Protein AF-A0AAD1F3Q6-F1 (afdb_monomer_lite)

Foldseek 3Di:
DDDDDDYDDDDDDDDDDDDDDDDDDDDDDDDDDDDDDDDPDPPDPDPPPPPLPQQPCLVQEDLLLEAEQAADAAPLSVLLVVLVSCCVPPVDRSVQSSVFQVVVCVVDFQAADPQEGEREGEDQRDPAKHKHKYAHNDFYQGVHPVRDGHGIYIYIYGYPPDDPVSVVSSVSVSVQVVDPVLVVLCVPDPHSVSNSVSSRRD

Secondary structure (DSSP, 8-state):
------------------------------------------------PPP----GGGGT--GGGEEEEE---SHHHHHHHHHHHHHHHH---HHHHHHHHHHHHHHS--EEETTEE--EEEETT-SS-EEEEEEESS-B----TT-PPB-EEEEEEEESSP-HHHHHHHHHHHHHHH-HHHHHHHHH--SHHHHHHHHHT-

Sequence (202 aa):
MAARGPGHGLEGSNFRARRRPKEFVKNAAAAPVGRGKCASITLTPSLKLPEHTMSKLARYLQVEDILLAVNVSNKQRLFEQVGRHLQETRQLPGDGVTTSLWRRELAASTAIGDGVALPHARLAELDGIHALYLRPQSPMAFAAPDHQPVSDILVLLVPAPADQQHLDLLADTARLFSNPRFRQALLRCKEAVQVKQLFDHW

pLDDT: mean 80.8, std 24.94, range [34.38, 98.69]

Radius of gyration: 28.86 Å; chains: 1; bounding box: 83×60×68 Å

Structure (mmCIF, N/CA/C/O backbone):
data_AF-A0AAD1F3Q6-F1
#
_entry.id   AF-A0AAD1F3Q6-F1
#
loop_
_atom_site.group_PDB
_atom_site.id
_atom_site.type_symbol
_atom_site.label_atom_id
_atom_site.label_alt_id
_atom_site.label_comp_id
_atom_site.label_asym_id
_atom_site.label_entity_id
_atom_site.label_seq_id
_atom_site.pdbx_PDB_ins_code
_atom_site.Cartn_x
_atom_site.Cartn_y
_atom_site.Cartn_z
_atom_site.occupancy
_atom_site.B_iso_or_equiv
_atom_site.auth_seq_id
_atom_site.auth_comp_id
_atom_site.auth_asym_id
_atom_site.auth_atom_id
_atom_site.pdbx_PDB_model_num
ATOM 1 N N . MET A 1 1 ? 20.067 37.896 48.708 1.00 42.38 1 MET A N 1
ATOM 2 C CA . MET A 1 1 ? 19.332 39.035 48.108 1.00 42.38 1 MET A CA 1
ATOM 3 C C . MET A 1 1 ? 18.181 38.427 47.320 1.00 42.38 1 MET A C 1
ATOM 5 O O . MET A 1 1 ? 18.455 37.682 46.397 1.00 42.38 1 MET A O 1
ATOM 9 N N . ALA A 1 2 ? 16.979 38.331 47.901 1.00 40.44 2 ALA A N 1
ATOM 10 C CA . ALA A 1 2 ? 15.921 39.360 47.898 1.00 40.44 2 ALA A CA 1
ATOM 11 C C . ALA A 1 2 ? 15.400 39.617 46.462 1.00 40.44 2 ALA A C 1
ATOM 13 O O . ALA A 1 2 ? 16.211 39.867 45.588 1.00 40.44 2 ALA A O 1
ATOM 14 N N . ALA A 1 3 ? 14.107 39.583 46.128 1.00 42.25 3 ALA A N 1
ATOM 15 C CA . ALA A 1 3 ? 12.900 39.439 46.931 1.00 42.25 3 ALA A CA 1
ATOM 16 C C . ALA A 1 3 ? 11.691 38.999 46.073 1.00 42.25 3 ALA A C 1
ATOM 18 O O . ALA A 1 3 ? 11.690 39.095 44.850 1.00 42.25 3 ALA A O 1
ATOM 19 N N . ARG A 1 4 ? 10.661 38.543 46.791 1.00 41.47 4 ARG A N 1
ATOM 20 C CA . ARG A 1 4 ? 9.249 38.404 46.408 1.00 41.47 4 ARG A CA 1
ATOM 21 C C . ARG A 1 4 ? 8.644 39.741 45.951 1.00 41.47 4 ARG A C 1
ATOM 23 O O . ARG A 1 4 ? 9.013 40.772 46.505 1.00 41.47 4 ARG A O 1
ATOM 30 N N . GLY A 1 5 ? 7.582 39.698 45.143 1.00 39.09 5 GLY A N 1
ATOM 31 C CA . GLY A 1 5 ? 6.532 40.724 45.215 1.00 39.09 5 GLY A CA 1
ATOM 32 C C . GLY A 1 5 ? 5.561 40.802 44.027 1.00 39.09 5 GLY A C 1
ATOM 33 O O . GLY A 1 5 ? 5.961 40.422 42.939 1.00 39.09 5 GLY A O 1
ATOM 34 N N . PRO A 1 6 ? 4.299 41.240 44.233 1.00 57.41 6 PRO A N 1
ATOM 35 C CA . PRO A 1 6 ? 3.111 40.570 43.680 1.00 57.41 6 PRO A CA 1
ATOM 36 C C . PRO A 1 6 ? 2.052 41.502 43.030 1.00 57.41 6 PRO A C 1
ATOM 38 O O . PRO A 1 6 ? 2.209 42.717 43.000 1.00 57.41 6 PRO A O 1
ATOM 41 N N . GLY A 1 7 ? 0.911 40.908 42.643 1.00 40.12 7 GLY A N 1
ATOM 42 C CA . GLY A 1 7 ? -0.416 41.553 42.584 1.00 40.12 7 GLY A CA 1
ATOM 43 C C . GLY A 1 7 ? -0.901 41.949 41.182 1.00 40.12 7 GLY A C 1
ATOM 44 O O . GLY A 1 7 ? -0.100 42.133 40.281 1.00 40.12 7 GLY A O 1
ATOM 45 N N . HIS A 1 8 ? -2.192 42.129 40.904 1.00 39.47 8 HIS A N 1
ATOM 46 C CA . HIS A 1 8 ? -3.450 41.893 41.624 1.00 39.47 8 HIS A CA 1
ATOM 47 C C . HIS A 1 8 ? -4.588 42.264 40.641 1.00 39.47 8 HIS A C 1
ATOM 49 O O . HIS A 1 8 ? -4.418 43.207 39.874 1.00 39.47 8 HIS A O 1
ATOM 55 N N . GLY A 1 9 ? -5.761 41.625 40.762 1.00 34.38 9 GLY A N 1
ATOM 56 C CA . GLY A 1 9 ? -7.059 42.240 40.424 1.00 34.38 9 GLY A CA 1
ATOM 57 C C . GLY A 1 9 ? -7.545 42.146 38.968 1.00 34.38 9 GLY A C 1
ATOM 58 O O . GLY A 1 9 ? -6.740 42.062 38.055 1.00 34.38 9 GLY A O 1
ATOM 59 N N . LEU A 1 10 ? -8.836 42.174 38.627 1.00 43.22 10 LEU A N 1
ATOM 60 C CA . LEU A 1 10 ? -10.148 42.199 39.301 1.00 43.22 10 LEU A CA 1
ATOM 61 C C . LEU A 1 10 ? -11.144 41.688 38.222 1.00 43.22 10 LEU A C 1
ATOM 63 O O . LEU A 1 10 ? -10.922 41.909 37.035 1.00 43.22 10 LEU A O 1
ATOM 67 N N . GLU A 1 11 ? -12.082 40.795 38.538 1.00 34.88 11 GLU A N 1
ATOM 68 C CA . GLU A 1 11 ? -13.510 41.098 38.777 1.00 34.88 11 GLU A CA 1
ATOM 69 C C . GLU A 1 11 ? -14.248 41.816 37.624 1.00 34.88 11 GLU A C 1
ATOM 71 O O . GLU A 1 11 ? -13.869 42.904 37.203 1.00 34.88 11 GLU A O 1
ATOM 76 N N . GLY A 1 12 ? -15.348 41.226 37.132 1.00 37.09 12 GLY A N 1
ATOM 77 C CA . GLY A 1 12 ? -16.145 41.837 36.063 1.00 37.09 12 GLY A CA 1
ATOM 78 C C . GLY A 1 12 ? -17.297 40.986 35.534 1.00 37.09 12 GLY A C 1
ATOM 79 O O . GLY A 1 12 ? -17.281 40.530 34.396 1.00 37.09 12 GLY A O 1
ATOM 80 N N . SER A 1 13 ? -18.304 40.783 36.377 1.00 38.72 13 SER A N 1
ATOM 81 C CA . SER A 1 13 ? -19.641 40.270 36.070 1.00 38.72 13 SER A CA 1
ATOM 82 C C . SER A 1 13 ? -20.281 40.912 34.829 1.00 38.72 13 SER A C 1
ATOM 84 O O . SER A 1 13 ? -20.267 42.133 34.703 1.00 38.72 13 SER A O 1
ATOM 86 N N . ASN A 1 14 ? -21.006 40.139 34.005 1.00 37.03 14 ASN A N 1
ATOM 87 C CA . ASN A 1 14 ? -22.316 40.623 33.565 1.00 37.03 14 ASN A CA 1
ATOM 88 C C . ASN A 1 14 ? -23.306 39.530 33.148 1.00 37.03 14 ASN A C 1
ATOM 90 O O . ASN A 1 14 ? -23.101 38.721 32.247 1.00 37.03 14 ASN A O 1
ATOM 94 N N . PHE A 1 15 ? -24.430 39.593 33.844 1.00 35.69 15 PHE A N 1
ATOM 95 C CA . PHE A 1 15 ? -25.659 38.847 33.701 1.00 35.69 15 PHE A CA 1
ATOM 96 C C . PHE A 1 15 ? -26.525 39.566 32.659 1.00 35.69 15 PHE A C 1
ATOM 98 O O . PHE A 1 15 ? -26.878 40.728 32.863 1.00 35.69 15 PHE A O 1
ATOM 105 N N . ARG A 1 16 ? -26.958 38.909 31.575 1.00 40.78 16 ARG A N 1
ATOM 106 C CA . ARG A 1 16 ? -28.211 39.328 30.930 1.00 40.78 16 ARG A CA 1
ATOM 107 C C . ARG A 1 16 ? -28.924 38.195 30.216 1.00 40.78 16 ARG A C 1
ATOM 109 O O . ARG A 1 16 ? -28.422 37.546 29.309 1.00 40.78 16 ARG A O 1
ATOM 116 N N . ALA A 1 17 ? -30.139 37.999 30.694 1.00 34.84 17 ALA A N 1
ATOM 117 C CA . ALA A 1 17 ? -31.096 37.003 30.293 1.00 34.84 17 ALA A CA 1
ATOM 118 C C . ALA A 1 17 ? -31.988 37.472 29.127 1.00 34.84 17 ALA A C 1
ATOM 120 O O . ALA A 1 17 ? -32.141 38.671 28.886 1.00 34.84 17 ALA A O 1
ATOM 121 N N . ARG A 1 18 ? -32.757 36.493 28.618 1.00 35.03 18 ARG A N 1
ATOM 122 C CA . ARG A 1 18 ? -34.043 36.610 27.892 1.00 35.03 18 ARG A CA 1
ATOM 123 C C . ARG A 1 18 ? -33.892 36.963 26.391 1.00 35.03 18 ARG A C 1
ATOM 125 O O . ARG A 1 18 ? -33.059 37.774 26.040 1.00 35.03 18 ARG A O 1
ATOM 132 N N . ARG A 1 19 ? -34.666 36.436 25.430 1.00 41.66 19 ARG A N 1
ATOM 133 C CA . ARG A 1 19 ? -36.031 35.870 25.407 1.00 41.66 19 ARG A CA 1
ATOM 134 C C . ARG A 1 19 ? -36.182 34.887 24.227 1.00 41.66 19 ARG A C 1
ATOM 136 O O . ARG A 1 19 ? -35.628 35.130 23.163 1.00 41.66 19 ARG A O 1
ATOM 143 N N . ARG A 1 20 ? -37.022 33.856 24.397 1.00 40.88 20 ARG A N 1
ATOM 144 C CA . ARG A 1 20 ? -37.727 33.157 23.301 1.00 40.88 20 ARG A CA 1
ATOM 145 C C . ARG A 1 20 ? -38.951 33.976 22.851 1.00 40.88 20 ARG A C 1
ATOM 147 O O . ARG A 1 20 ? -39.581 34.601 23.707 1.00 40.88 20 ARG A O 1
ATOM 154 N N . PRO A 1 21 ? -39.367 33.847 21.585 1.00 41.47 21 PRO A N 1
ATOM 155 C CA . PRO A 1 21 ? -40.789 33.744 21.211 1.00 41.47 21 PRO A CA 1
ATOM 156 C C . PRO A 1 21 ? -41.011 32.465 20.369 1.00 41.47 21 PRO A C 1
ATOM 158 O O . PRO A 1 21 ? -40.271 32.213 19.428 1.00 41.47 21 PRO A O 1
ATOM 161 N N . LYS A 1 22 ? -41.793 31.468 20.808 1.00 37.06 22 LYS A N 1
ATOM 162 C CA . LYS A 1 22 ? -43.260 31.297 20.681 1.00 37.06 22 LYS A CA 1
ATOM 163 C C . LYS A 1 22 ? -43.818 31.441 19.252 1.00 37.06 22 LYS A C 1
ATOM 165 O O . LYS A 1 22 ? -44.025 32.548 18.782 1.00 37.06 22 LYS A O 1
ATOM 170 N N . GLU A 1 23 ? -44.073 30.262 18.677 1.00 36.34 23 GLU A N 1
ATOM 171 C CA . GLU A 1 23 ? -45.205 29.810 17.850 1.00 36.34 23 GLU A CA 1
ATOM 172 C C . GLU A 1 23 ? -45.759 30.664 16.706 1.00 36.34 23 GLU A C 1
ATOM 174 O O . GLU A 1 23 ? -46.256 31.769 16.901 1.00 36.34 23 GLU A O 1
ATOM 179 N N . PHE A 1 24 ? -45.888 30.011 15.545 1.00 36.31 24 PHE A N 1
ATOM 180 C CA . PHE A 1 24 ? -47.024 30.247 14.663 1.00 36.31 24 PHE A CA 1
ATOM 181 C C . PHE A 1 24 ? -47.443 28.951 13.956 1.00 36.31 24 PHE A C 1
ATOM 183 O O . PHE A 1 24 ? -46.821 28.504 12.995 1.00 36.31 24 PHE A O 1
ATOM 190 N N . VAL A 1 25 ? -48.511 28.344 14.472 1.00 37.62 25 VAL A N 1
ATOM 191 C CA . VAL A 1 25 ? -49.290 27.294 13.813 1.00 37.62 25 VAL A CA 1
ATOM 192 C C . VAL A 1 25 ? -50.303 27.978 12.899 1.00 37.62 25 VAL A C 1
ATOM 194 O O . VAL A 1 25 ? -51.078 28.816 13.361 1.00 37.62 25 VAL A O 1
ATOM 197 N N . LYS A 1 26 ? -50.349 27.598 11.619 1.00 41.88 26 LYS A N 1
ATOM 198 C CA . LYS A 1 26 ? -51.525 27.818 10.769 1.00 41.88 26 LYS A CA 1
ATOM 199 C C . LYS A 1 26 ? -51.839 26.567 9.954 1.00 41.88 26 LYS A C 1
ATOM 201 O O . LYS A 1 26 ? -51.113 26.205 9.036 1.00 41.88 26 LYS A O 1
ATOM 206 N N . ASN A 1 27 ? -52.959 25.954 10.330 1.00 34.38 27 ASN A N 1
ATOM 207 C CA . ASN A 1 27 ? -53.737 25.009 9.542 1.00 34.38 27 ASN A CA 1
ATOM 208 C C . ASN A 1 27 ? -54.215 25.660 8.236 1.00 34.38 27 ASN A C 1
ATOM 210 O O . ASN A 1 27 ? -54.636 26.817 8.239 1.00 34.38 27 ASN A O 1
ATOM 214 N N . ALA A 1 28 ? -54.247 24.879 7.159 1.00 40.81 28 ALA A N 1
ATOM 215 C CA . ALA A 1 28 ? -55.044 25.160 5.972 1.00 40.81 28 ALA A CA 1
ATOM 216 C C . ALA A 1 28 ? -55.696 23.860 5.484 1.00 40.81 28 ALA A C 1
ATOM 218 O O . ALA A 1 28 ? -55.146 22.772 5.632 1.00 40.81 28 ALA A O 1
ATOM 219 N N . ALA A 1 29 ? -56.923 24.015 5.005 1.00 38.09 29 ALA A N 1
ATOM 220 C CA . ALA A 1 29 ? -57.991 23.036 4.990 1.00 38.09 29 ALA A CA 1
ATOM 221 C C . ALA A 1 29 ? -57.923 21.995 3.862 1.00 38.09 29 ALA A C 1
ATOM 223 O O . ALA A 1 29 ? -57.322 22.200 2.811 1.00 38.09 29 ALA A O 1
ATOM 224 N N . ALA A 1 30 ? -58.637 20.897 4.109 1.00 37.28 30 ALA A N 1
ATOM 225 C CA . ALA A 1 30 ? -58.976 19.855 3.156 1.00 37.28 30 ALA A CA 1
ATOM 226 C C . ALA A 1 30 ? -59.974 20.342 2.086 1.00 37.28 30 ALA A C 1
ATOM 228 O O . ALA A 1 30 ? -60.875 21.132 2.371 1.00 37.28 30 ALA A O 1
ATOM 229 N N . ALA A 1 31 ? -59.833 19.803 0.873 1.00 35.12 31 ALA A N 1
ATOM 230 C CA . ALA A 1 31 ? -60.745 19.947 -0.264 1.00 35.12 31 ALA A CA 1
ATOM 231 C C . ALA A 1 31 ? -60.699 18.645 -1.117 1.00 35.12 31 ALA A C 1
ATOM 233 O O . ALA A 1 31 ? -59.795 17.833 -0.926 1.00 35.12 31 ALA A O 1
ATOM 234 N N . PRO A 1 32 ? -61.695 18.375 -1.982 1.00 40.88 32 PRO A N 1
ATOM 235 C CA . PRO A 1 32 ? -62.459 17.124 -1.980 1.00 40.88 32 PRO A CA 1
ATOM 236 C C . PRO A 1 32 ? -61.888 15.969 -2.821 1.00 40.88 32 PRO A C 1
ATOM 238 O O . PRO A 1 32 ? -61.206 16.158 -3.824 1.00 40.88 32 PRO A O 1
ATOM 241 N N . VAL A 1 33 ? -62.285 14.749 -2.440 1.00 40.75 33 VAL A N 1
ATOM 242 C CA . VAL A 1 33 ? -62.102 13.506 -3.206 1.00 40.75 33 VAL A CA 1
ATOM 243 C C . VAL A 1 33 ? -63.001 13.524 -4.446 1.00 40.75 33 VAL A C 1
ATOM 245 O O . VAL A 1 33 ? -64.215 13.337 -4.359 1.00 40.75 33 VAL A O 1
ATOM 248 N N . GLY A 1 34 ? -62.392 13.733 -5.613 1.00 37.75 34 GLY A N 1
ATOM 249 C CA . GLY A 1 34 ? -63.012 13.533 -6.921 1.00 37.75 34 GLY A CA 1
ATOM 250 C C . GLY A 1 34 ? -62.747 12.120 -7.441 1.00 37.75 34 GLY A C 1
ATOM 251 O O . GLY A 1 34 ? -61.599 11.720 -7.615 1.00 37.75 34 GLY A O 1
ATOM 252 N N . ARG A 1 35 ? -63.813 11.357 -7.710 1.00 46.62 35 ARG A N 1
ATOM 253 C CA . ARG A 1 35 ? -63.745 10.082 -8.443 1.00 46.62 35 ARG A CA 1
ATOM 254 C C . ARG A 1 35 ? -63.379 10.365 -9.903 1.00 46.62 35 ARG A C 1
ATOM 256 O O . ARG A 1 35 ? -64.192 10.914 -10.641 1.00 46.62 35 ARG A O 1
ATOM 263 N N . GLY A 1 36 ? -62.180 9.962 -10.317 1.00 36.31 36 GLY A N 1
ATOM 264 C CA . GLY A 1 36 ? -61.679 10.097 -11.686 1.00 36.31 36 GLY A CA 1
ATOM 265 C C . GLY A 1 36 ? -61.071 8.790 -12.194 1.00 36.31 36 GLY A C 1
ATOM 266 O O . GLY A 1 36 ? -60.006 8.392 -11.750 1.00 36.31 36 GLY A O 1
ATOM 267 N N . LYS A 1 37 ? -61.824 8.132 -13.081 1.00 37.88 37 LYS A N 1
ATOM 268 C CA . LYS A 1 37 ? -61.511 7.085 -14.077 1.00 37.88 37 LYS A CA 1
ATOM 269 C C . LYS A 1 37 ? -60.127 6.402 -14.034 1.00 37.88 37 LYS A C 1
ATOM 271 O O . LYS A 1 37 ? -59.097 7.039 -14.221 1.00 37.88 37 LYS A O 1
ATOM 276 N N . CYS A 1 38 ? -60.156 5.063 -13.965 1.00 36.38 38 CYS A N 1
ATOM 277 C CA . CYS A 1 38 ? -59.069 4.168 -14.370 1.00 36.38 38 CYS A CA 1
ATOM 278 C C . CYS A 1 38 ? -58.543 4.545 -15.762 1.00 36.38 38 CYS A C 1
ATOM 280 O O . CYS A 1 38 ? -59.195 4.276 -16.769 1.00 36.38 38 CYS A O 1
ATOM 282 N N . ALA A 1 39 ? -57.348 5.123 -15.807 1.00 38.94 39 ALA A N 1
ATOM 283 C CA . ALA A 1 39 ? -56.475 5.054 -16.965 1.00 38.94 39 ALA A CA 1
ATOM 284 C C . ALA A 1 39 ? -55.413 3.998 -16.647 1.00 38.94 39 ALA A C 1
ATOM 286 O O . ALA A 1 39 ? -54.761 4.056 -15.605 1.00 38.94 39 ALA A O 1
ATOM 287 N N . SER A 1 40 ? -55.290 2.999 -17.514 1.00 41.22 40 SER A N 1
ATOM 288 C CA . SER A 1 40 ? -54.250 1.978 -17.468 1.00 41.22 40 SER A CA 1
ATOM 289 C C . SER A 1 40 ? -52.881 2.646 -17.579 1.00 41.22 40 SER A C 1
ATOM 291 O O . SER A 1 40 ? -52.438 2.999 -18.672 1.00 41.22 40 SER A O 1
ATOM 293 N N . ILE A 1 41 ? -52.225 2.853 -16.440 1.00 35.91 41 ILE A N 1
ATOM 294 C CA . ILE A 1 41 ? -50.824 3.250 -16.395 1.00 35.91 41 ILE A CA 1
ATOM 295 C C . ILE A 1 41 ? -50.038 1.999 -16.768 1.00 35.91 41 ILE A C 1
ATOM 297 O O . ILE A 1 41 ? -49.933 1.060 -15.980 1.00 35.91 41 ILE A O 1
ATOM 301 N N . THR A 1 42 ? -49.533 1.965 -17.996 1.00 35.41 42 THR A N 1
ATOM 302 C CA . THR A 1 42 ? -48.519 0.999 -18.402 1.00 35.41 42 THR A CA 1
ATOM 303 C C . THR A 1 42 ? -47.344 1.162 -17.444 1.00 35.41 42 THR A C 1
ATOM 305 O O . THR A 1 42 ? -46.668 2.189 -17.459 1.00 35.41 42 THR A O 1
ATOM 308 N N . LEU A 1 43 ? -47.151 0.172 -16.570 1.00 37.97 43 LEU A N 1
ATOM 309 C CA . LEU A 1 43 ? -45.969 0.045 -15.728 1.00 37.97 43 LEU A CA 1
ATOM 310 C C . LEU A 1 43 ? -44.755 0.013 -16.654 1.00 37.97 43 LEU A C 1
ATOM 312 O O . LEU A 1 43 ? -44.483 -0.989 -17.316 1.00 37.97 43 LEU A O 1
ATOM 316 N N . THR A 1 44 ? -44.045 1.133 -16.728 1.00 38.25 44 THR A N 1
ATOM 317 C CA . THR A 1 44 ? -42.692 1.157 -17.262 1.00 38.25 44 THR A CA 1
ATOM 318 C C . THR A 1 44 ? -41.846 0.194 -16.428 1.00 38.25 44 THR A C 1
ATOM 320 O O . THR A 1 44 ? -41.968 0.171 -15.197 1.00 38.25 44 THR A O 1
ATOM 323 N N . PRO A 1 45 ? -41.021 -0.650 -17.065 1.00 38.84 45 PRO A N 1
ATOM 324 C CA . PRO A 1 45 ? -40.209 -1.601 -16.336 1.00 38.84 45 PRO A CA 1
ATOM 325 C C . PRO A 1 45 ? -39.240 -0.824 -15.446 1.00 38.84 45 PRO A C 1
ATOM 327 O O . PRO A 1 45 ? -38.534 0.068 -15.911 1.00 38.84 45 PRO A O 1
ATOM 330 N N . SER A 1 46 ? -39.300 -1.169 -14.159 1.00 40.00 46 SER A N 1
ATOM 331 C CA . SER A 1 46 ? -38.340 -0.913 -13.088 1.00 40.00 46 SER A CA 1
ATOM 332 C C . SER A 1 46 ? -37.084 -0.162 -13.544 1.00 40.00 46 SER A C 1
ATOM 334 O O . SER A 1 46 ? -36.226 -0.719 -14.231 1.00 40.00 46 SER A O 1
ATOM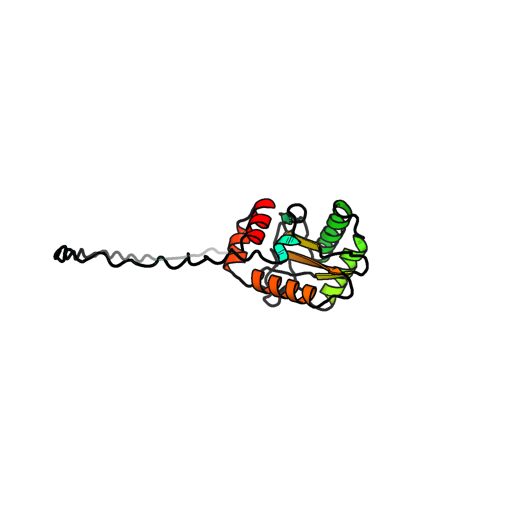 336 N N . LEU A 1 47 ? -36.973 1.104 -13.127 1.00 38.81 47 LEU A N 1
ATOM 337 C CA . LEU A 1 47 ? -35.687 1.789 -13.037 1.00 38.81 47 LEU A CA 1
ATOM 338 C C . LEU A 1 47 ? -34.748 0.867 -12.258 1.00 38.81 47 LEU A C 1
ATOM 340 O O . LEU A 1 47 ? -34.858 0.749 -11.037 1.00 38.81 47 LEU A O 1
ATOM 344 N N . LYS A 1 48 ? -33.846 0.193 -12.977 1.00 39.75 48 LYS A N 1
ATOM 345 C CA . LYS A 1 48 ? -32.695 -0.460 -12.373 1.00 39.75 48 LYS A CA 1
ATOM 346 C C . LYS A 1 48 ? -31.941 0.634 -11.631 1.00 39.75 48 LYS A C 1
ATOM 348 O O . LYS A 1 48 ? -31.334 1.506 -12.253 1.00 39.75 48 LYS A O 1
ATOM 353 N N . LEU A 1 49 ? -32.030 0.613 -10.305 1.00 39.12 49 LEU A N 1
ATOM 354 C CA . LEU A 1 49 ? -31.035 1.265 -9.468 1.00 39.12 49 LEU A CA 1
ATOM 355 C C . LEU A 1 49 ? -29.674 0.737 -9.947 1.00 39.12 49 LEU A C 1
ATOM 357 O O . LEU A 1 49 ? -29.583 -0.466 -10.214 1.00 39.12 49 LEU A O 1
ATOM 361 N N . PRO A 1 50 ? -28.661 1.597 -10.149 1.00 41.16 50 PRO A N 1
ATOM 362 C CA . PRO A 1 50 ? -27.357 1.124 -10.583 1.00 41.16 50 PRO A CA 1
ATOM 363 C C . PRO A 1 50 ? -26.905 0.059 -9.585 1.00 41.16 50 PRO A C 1
ATOM 365 O O . PRO A 1 50 ? -26.878 0.319 -8.381 1.00 41.16 50 PRO A O 1
ATOM 368 N N . GLU A 1 51 ? -26.622 -1.150 -10.076 1.00 43.19 51 GLU A N 1
ATOM 369 C CA . GLU A 1 51 ? -25.849 -2.124 -9.311 1.00 43.19 51 GLU A CA 1
ATOM 370 C C . GLU A 1 51 ? -24.639 -1.367 -8.776 1.00 43.19 51 GLU A C 1
ATOM 372 O O . GLU A 1 51 ? -23.941 -0.714 -9.551 1.00 43.19 51 GLU A O 1
ATOM 377 N N . HIS A 1 52 ? -24.461 -1.354 -7.456 1.00 49.69 52 HIS A N 1
ATOM 378 C CA . HIS A 1 52 ? -23.309 -0.733 -6.820 1.00 49.69 52 HIS A CA 1
ATOM 379 C C . HIS A 1 52 ? -22.051 -1.237 -7.537 1.00 49.69 52 HIS A C 1
ATOM 381 O O . HIS A 1 52 ? -21.720 -2.418 -7.440 1.00 49.69 52 HIS A O 1
ATOM 387 N N . THR A 1 53 ? -21.424 -0.381 -8.349 1.00 53.16 53 THR A N 1
ATOM 388 C CA . THR A 1 53 ? -20.289 -0.768 -9.183 1.00 53.16 53 THR A CA 1
ATOM 389 C C . THR A 1 53 ? -19.134 -1.086 -8.254 1.00 53.16 53 THR A C 1
ATOM 391 O O . THR A 1 53 ? -18.444 -0.171 -7.826 1.00 53.16 53 THR A O 1
ATOM 394 N N . MET A 1 54 ? -18.938 -2.367 -7.936 1.00 63.19 54 MET A N 1
ATOM 395 C CA . MET A 1 54 ? -17.814 -2.815 -7.121 1.00 63.19 54 MET A CA 1
ATOM 396 C C . MET A 1 54 ? -16.526 -2.175 -7.641 1.00 63.19 54 MET A C 1
ATOM 398 O O . MET A 1 54 ? -16.217 -2.281 -8.838 1.00 63.19 54 MET A O 1
ATOM 402 N N . SER A 1 55 ? -15.750 -1.551 -6.755 1.00 76.12 55 SER A N 1
ATOM 403 C CA . SER A 1 55 ? -14.400 -1.115 -7.090 1.00 76.12 55 SER A CA 1
ATOM 404 C C . SER A 1 55 ? -13.636 -2.237 -7.802 1.00 76.12 55 SER A C 1
ATOM 406 O O . SER A 1 55 ? -13.536 -3.363 -7.306 1.00 76.12 55 SER A O 1
ATOM 408 N N . LYS A 1 56 ? -13.050 -1.945 -8.973 1.00 85.62 56 LYS A N 1
ATOM 409 C CA . LYS A 1 56 ? -12.261 -2.938 -9.726 1.00 85.62 56 LYS A CA 1
ATOM 410 C C . LYS A 1 56 ? -11.113 -3.513 -8.901 1.00 85.62 56 LYS A C 1
ATOM 412 O O . LYS A 1 56 ? -10.701 -4.638 -9.151 1.00 85.62 56 LYS A O 1
ATOM 417 N N . LEU A 1 57 ? -10.617 -2.751 -7.931 1.00 89.81 57 LEU A N 1
ATOM 418 C CA . LEU A 1 57 ? -9.579 -3.165 -6.998 1.00 89.81 57 LEU A CA 1
ATOM 419 C C . LEU A 1 57 ? -10.038 -4.284 -6.059 1.00 89.81 57 LEU A C 1
ATOM 421 O O . LEU A 1 57 ? -9.236 -5.143 -5.703 1.00 89.81 57 LEU A O 1
ATOM 425 N N . ALA A 1 58 ? -11.319 -4.309 -5.687 1.00 91.88 58 ALA A N 1
ATOM 426 C CA . ALA A 1 58 ? -11.842 -5.193 -4.650 1.00 91.88 58 ALA A CA 1
ATOM 427 C C . ALA A 1 58 ? -11.682 -6.688 -4.978 1.00 91.88 58 ALA A C 1
ATOM 429 O O . ALA A 1 58 ? -11.608 -7.512 -4.068 1.00 91.88 58 ALA A O 1
ATOM 430 N N . ARG A 1 59 ? -11.563 -7.040 -6.268 1.00 93.50 59 ARG A N 1
ATOM 431 C CA . ARG A 1 59 ? -11.292 -8.415 -6.726 1.00 93.50 59 ARG A CA 1
ATOM 432 C C . ARG A 1 59 ? -9.854 -8.883 -6.464 1.00 93.50 59 ARG A C 1
ATOM 434 O O . ARG A 1 59 ? -9.615 -10.083 -6.401 1.00 93.50 59 ARG A O 1
ATOM 441 N N . TYR A 1 60 ? -8.908 -7.950 -6.336 1.00 94.75 60 TYR A N 1
ATOM 442 C CA . TYR A 1 60 ? -7.486 -8.240 -6.115 1.00 94.75 60 TYR A CA 1
ATOM 443 C C . TYR A 1 60 ? -7.078 -8.135 -4.644 1.00 94.75 60 TYR A C 1
ATOM 445 O O . TYR A 1 60 ? -6.003 -8.602 -4.286 1.00 94.75 60 TYR A O 1
ATOM 453 N N . LEU A 1 61 ? -7.919 -7.530 -3.802 1.00 96.00 61 LEU A N 1
ATOM 454 C CA . LEU A 1 61 ? -7.669 -7.369 -2.374 1.00 96.00 61 LEU A CA 1
ATOM 455 C C . LEU A 1 61 ? -8.413 -8.460 -1.598 1.00 96.00 61 LEU A C 1
ATOM 457 O O . LEU A 1 61 ? -9.636 -8.406 -1.498 1.00 96.00 61 LEU A O 1
ATOM 461 N N . GLN A 1 62 ? -7.691 -9.440 -1.058 1.00 96.06 62 GLN A N 1
ATOM 462 C CA . GLN A 1 62 ? -8.265 -10.492 -0.210 1.00 96.06 62 GLN A CA 1
ATOM 463 C C . GLN A 1 62 ? -8.225 -10.097 1.268 1.00 96.06 62 GLN A C 1
ATOM 465 O O . GLN A 1 62 ? -7.479 -9.198 1.648 1.00 96.06 62 GLN A O 1
ATOM 470 N N . VAL A 1 63 ? -9.029 -10.754 2.112 1.00 97.75 63 VAL A N 1
ATOM 471 C CA . VAL A 1 63 ? -9.069 -10.453 3.557 1.00 97.75 63 VAL A CA 1
ATOM 472 C C . VAL A 1 63 ? -7.707 -10.698 4.203 1.00 97.75 63 VAL A C 1
ATOM 474 O O . VAL A 1 63 ? -7.291 -9.918 5.055 1.00 97.75 63 VAL A O 1
ATOM 477 N N . GLU A 1 64 ? -6.991 -11.732 3.763 1.00 97.75 64 GLU A N 1
ATOM 478 C CA . GLU A 1 64 ? -5.663 -12.080 4.276 1.00 97.75 64 GLU A CA 1
ATOM 479 C C . GLU A 1 64 ? -4.608 -11.022 3.911 1.00 97.75 64 GLU A C 1
ATOM 481 O O . GLU A 1 64 ? -3.613 -10.882 4.612 1.00 97.75 64 GLU A O 1
ATOM 486 N N . ASP A 1 65 ? -4.845 -10.238 2.856 1.00 98.06 65 ASP A N 1
ATOM 487 C CA . ASP A 1 65 ? -3.955 -9.183 2.355 1.00 98.06 65 ASP A CA 1
ATOM 488 C C . ASP A 1 65 ? -4.280 -7.795 2.957 1.00 98.06 65 ASP A C 1
ATOM 490 O O . ASP A 1 65 ? -3.776 -6.759 2.509 1.00 98.06 65 ASP A O 1
ATOM 494 N N . ILE A 1 66 ? -5.129 -7.763 3.991 1.00 98.62 66 ILE A N 1
ATOM 495 C CA . ILE A 1 66 ? -5.512 -6.569 4.750 1.00 98.62 66 ILE A CA 1
ATOM 496 C C . ILE A 1 66 ? -4.868 -6.641 6.136 1.00 98.62 66 ILE A C 1
ATOM 498 O O . ILE A 1 66 ? -5.336 -7.336 7.037 1.00 98.62 66 ILE A O 1
ATOM 502 N N . LEU A 1 67 ? -3.802 -5.868 6.325 1.00 98.50 67 LEU A N 1
ATOM 503 C CA . LEU A 1 67 ? -3.006 -5.852 7.545 1.00 98.50 67 LEU A CA 1
ATOM 504 C C . LEU A 1 67 ? -3.299 -4.587 8.357 1.00 98.50 67 LEU A C 1
ATOM 506 O O . LEU A 1 67 ? -2.991 -3.467 7.946 1.00 98.50 67 LEU A O 1
ATOM 510 N N . LEU A 1 68 ? -3.889 -4.755 9.538 1.00 98.44 68 LEU A N 1
ATOM 511 C CA . LEU A 1 68 ? -4.222 -3.654 10.443 1.00 98.44 68 LEU A CA 1
ATOM 512 C C . LEU A 1 68 ? -3.259 -3.605 11.627 1.00 98.44 68 LEU A C 1
ATOM 514 O O . LEU A 1 68 ? -2.722 -4.628 12.042 1.00 98.44 68 LEU A O 1
ATOM 518 N N . ALA A 1 69 ? -3.064 -2.406 12.182 1.00 96.81 69 ALA A N 1
ATOM 519 C CA . ALA A 1 69 ? -2.185 -2.167 13.328 1.00 96.81 69 ALA A CA 1
ATOM 520 C C . ALA A 1 69 ? -0.768 -2.745 13.126 1.00 96.81 69 ALA A C 1
ATOM 522 O O . ALA A 1 69 ? -0.172 -3.331 14.034 1.00 96.81 69 ALA A O 1
ATOM 523 N N . VAL A 1 70 ? -0.222 -2.559 11.921 1.00 97.06 70 VAL A N 1
ATOM 524 C CA . VAL A 1 70 ? 1.091 -3.078 11.527 1.00 97.06 70 VAL A CA 1
ATOM 525 C C . VAL A 1 70 ? 2.199 -2.321 12.262 1.00 97.06 70 VAL A C 1
ATOM 527 O O . VAL A 1 70 ? 2.257 -1.090 12.222 1.00 97.06 70 VAL A O 1
ATOM 530 N N . ASN A 1 71 ? 3.099 -3.044 12.928 1.00 96.19 71 ASN A N 1
ATOM 531 C CA . ASN A 1 71 ? 4.219 -2.446 13.655 1.00 96.19 71 ASN A CA 1
ATOM 532 C C . ASN A 1 71 ? 5.393 -2.125 12.711 1.00 96.19 71 ASN A C 1
ATOM 534 O O . ASN A 1 71 ? 6.363 -2.876 12.617 1.00 96.19 71 ASN A O 1
ATOM 538 N N . VAL A 1 72 ? 5.283 -1.015 11.980 1.00 96.31 72 VAL A N 1
ATOM 539 C CA . VAL A 1 72 ? 6.325 -0.498 11.078 1.00 96.31 72 VAL A CA 1
ATOM 540 C C . VAL A 1 72 ? 6.562 0.984 11.349 1.00 96.31 72 VAL A C 1
ATOM 542 O O . VAL A 1 72 ? 5.621 1.747 11.543 1.00 96.31 72 VAL A O 1
ATOM 545 N N . SER A 1 73 ? 7.830 1.398 11.369 1.00 92.19 73 SER A N 1
ATOM 546 C CA . SER A 1 73 ? 8.230 2.761 11.754 1.00 92.19 73 SER A CA 1
ATOM 547 C C . SER A 1 73 ? 8.689 3.637 10.586 1.00 92.19 73 SER A C 1
ATOM 549 O O . SER A 1 73 ? 8.793 4.853 10.731 1.00 92.19 73 SER A O 1
ATOM 551 N N . ASN A 1 74 ? 8.985 3.047 9.426 1.00 96.56 74 ASN A N 1
ATOM 552 C CA . ASN A 1 74 ? 9.461 3.757 8.241 1.00 96.56 74 ASN A 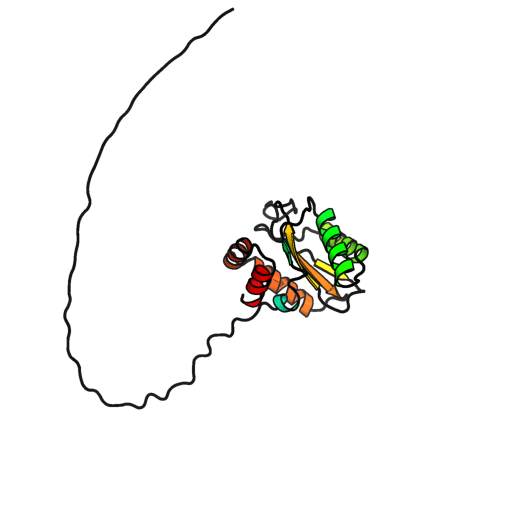CA 1
ATOM 553 C C . ASN A 1 74 ? 9.162 2.965 6.955 1.00 96.56 74 ASN A C 1
ATOM 555 O O . ASN A 1 74 ? 8.744 1.806 7.002 1.00 96.56 74 ASN A O 1
ATOM 559 N N . LYS A 1 75 ? 9.364 3.612 5.799 1.00 97.94 75 LYS A N 1
ATOM 560 C CA . LYS A 1 75 ? 9.066 3.048 4.471 1.00 97.94 75 LYS A CA 1
ATOM 561 C C . LYS A 1 75 ? 9.806 1.734 4.193 1.00 97.94 75 LYS A C 1
ATOM 563 O O . LYS A 1 75 ? 9.233 0.830 3.599 1.00 97.94 75 LYS A O 1
ATOM 568 N N . GLN A 1 76 ? 11.052 1.609 4.652 1.00 97.38 76 GLN A N 1
ATOM 569 C CA . GLN A 1 76 ? 11.834 0.388 4.471 1.00 97.38 76 GLN A CA 1
ATOM 570 C C . GLN A 1 76 ? 11.187 -0.788 5.215 1.00 97.38 76 GLN A C 1
ATOM 572 O O . GLN A 1 76 ? 10.901 -1.813 4.604 1.00 97.38 76 GLN A O 1
ATOM 577 N N . ARG A 1 77 ? 10.871 -0.619 6.507 1.00 98.31 77 ARG A N 1
ATOM 578 C CA . ARG A 1 77 ? 10.197 -1.657 7.308 1.00 98.31 77 ARG A CA 1
ATOM 579 C C . ARG A 1 77 ? 8.820 -2.018 6.756 1.00 98.31 77 ARG A C 1
ATOM 581 O O . ARG A 1 77 ? 8.443 -3.184 6.787 1.00 98.31 77 ARG A O 1
ATOM 588 N N . LEU A 1 78 ? 8.090 -1.038 6.225 1.00 98.56 78 LEU A N 1
ATOM 589 C CA . LEU A 1 78 ? 6.831 -1.269 5.521 1.00 98.56 78 LEU A CA 1
ATOM 590 C C . LEU A 1 78 ? 7.021 -2.181 4.298 1.00 98.56 78 LEU A C 1
ATOM 592 O O . LEU A 1 78 ? 6.290 -3.153 4.150 1.00 98.56 78 LEU A O 1
ATOM 596 N N . PHE A 1 79 ? 7.993 -1.902 3.427 1.00 98.69 79 PHE A N 1
ATOM 597 C CA . PHE A 1 79 ? 8.202 -2.716 2.224 1.00 98.69 79 PHE A CA 1
ATOM 598 C C . PHE A 1 79 ? 8.800 -4.094 2.530 1.00 98.69 79 PHE A C 1
ATOM 600 O O . PHE A 1 79 ? 8.475 -5.056 1.837 1.00 98.69 79 PHE A O 1
ATOM 607 N N . GLU A 1 80 ? 9.615 -4.222 3.580 1.00 98.56 80 GLU A N 1
ATOM 608 C CA . GLU A 1 80 ? 10.051 -5.520 4.121 1.00 98.56 80 GLU A CA 1
ATOM 609 C C . GLU A 1 80 ? 8.854 -6.333 4.643 1.00 98.56 80 GLU A C 1
ATOM 611 O O . GLU A 1 80 ? 8.766 -7.534 4.399 1.00 98.56 80 GLU A O 1
ATOM 616 N N . GLN A 1 81 ? 7.902 -5.688 5.331 1.00 98.62 81 GLN A N 1
ATOM 617 C CA . GLN A 1 81 ? 6.675 -6.338 5.800 1.00 98.62 81 GLN A CA 1
ATOM 618 C C . GLN A 1 81 ? 5.824 -6.854 4.634 1.00 98.62 81 GLN A C 1
ATOM 620 O O . GLN A 1 81 ? 5.322 -7.973 4.699 1.00 98.62 81 GLN A O 1
ATOM 625 N N . VAL A 1 82 ? 5.676 -6.057 3.573 1.00 98.62 82 VAL A N 1
ATOM 626 C CA . VAL A 1 82 ? 4.934 -6.447 2.364 1.00 98.62 82 VAL A CA 1
ATOM 627 C C . VAL A 1 82 ? 5.599 -7.639 1.675 1.00 98.62 82 VAL A C 1
ATOM 629 O O . VAL A 1 82 ? 4.918 -8.605 1.337 1.00 98.62 82 VAL A O 1
ATOM 632 N N . GLY A 1 83 ? 6.923 -7.589 1.497 1.00 98.31 83 GLY A N 1
ATOM 633 C CA . GLY A 1 83 ? 7.687 -8.685 0.900 1.00 98.31 83 GLY A CA 1
ATOM 634 C C . GLY A 1 83 ? 7.546 -9.981 1.697 1.00 98.31 83 GLY A C 1
ATOM 635 O O . GLY A 1 83 ? 7.207 -11.015 1.125 1.00 98.31 83 GLY A O 1
ATOM 636 N N . ARG A 1 84 ? 7.709 -9.912 3.026 1.00 98.50 84 ARG A N 1
ATOM 637 C CA . ARG A 1 84 ? 7.541 -11.067 3.920 1.00 98.50 84 ARG A CA 1
ATOM 638 C C . ARG A 1 84 ? 6.140 -11.668 3.831 1.00 98.50 84 ARG A C 1
ATOM 640 O O . ARG A 1 84 ? 6.012 -12.871 3.637 1.00 98.50 84 ARG A O 1
ATOM 647 N N . HIS A 1 85 ? 5.105 -10.831 3.917 1.00 98.38 85 HIS A N 1
ATOM 648 C CA . HIS A 1 85 ? 3.711 -11.278 3.851 1.00 98.38 85 HIS A CA 1
ATOM 649 C C . HIS A 1 85 ? 3.419 -12.042 2.557 1.00 98.38 85 HIS A C 1
ATOM 651 O O . HIS A 1 85 ? 2.830 -13.120 2.585 1.00 98.38 85 HIS A O 1
ATOM 657 N N . LEU A 1 86 ? 3.859 -11.517 1.413 1.00 97.06 86 LEU A N 1
ATOM 658 C CA . LEU A 1 86 ? 3.634 -12.160 0.116 1.00 97.06 86 LEU A CA 1
ATOM 659 C C . LEU A 1 86 ? 4.469 -13.422 -0.092 1.00 97.06 86 LEU A C 1
ATOM 661 O O . LEU A 1 86 ? 4.016 -14.355 -0.755 1.00 97.06 86 LEU A O 1
ATOM 665 N N . GLN A 1 87 ? 5.664 -13.482 0.485 1.00 97.25 87 GLN A N 1
ATOM 666 C CA . GLN A 1 87 ? 6.453 -14.705 0.492 1.00 97.25 87 GLN A CA 1
ATOM 667 C C . GLN A 1 87 ? 5.750 -15.812 1.286 1.00 97.25 87 GLN A C 1
ATOM 669 O O . GLN A 1 87 ? 5.657 -16.943 0.816 1.00 97.25 87 GLN A O 1
ATOM 674 N N . GLU A 1 88 ? 5.204 -15.487 2.456 1.00 97.12 88 GLU A N 1
ATOM 675 C CA . GLU A 1 88 ? 4.506 -16.446 3.317 1.00 97.12 88 GLU A CA 1
ATOM 676 C C . GLU A 1 88 ? 3.172 -16.904 2.706 1.00 97.12 88 GLU A C 1
ATOM 678 O O . GLU A 1 88 ? 2.876 -18.098 2.670 1.00 97.12 88 GLU A O 1
ATOM 683 N N . THR A 1 89 ? 2.376 -15.970 2.181 1.00 95.50 89 THR A N 1
ATOM 684 C CA . THR A 1 89 ? 1.006 -16.252 1.718 1.00 95.50 89 THR A CA 1
ATOM 685 C C . THR A 1 89 ? 0.915 -16.718 0.268 1.00 95.50 89 THR A C 1
ATOM 687 O O . THR A 1 89 ? -0.017 -17.443 -0.079 1.00 95.50 89 THR A O 1
ATOM 690 N N . ARG A 1 90 ? 1.856 -16.312 -0.594 1.00 93.38 90 ARG A N 1
ATOM 691 C CA . ARG A 1 90 ? 1.801 -16.544 -2.050 1.00 93.38 90 ARG A CA 1
ATOM 692 C C . ARG A 1 90 ? 3.071 -17.175 -2.629 1.00 93.38 90 ARG A C 1
ATOM 694 O O . ARG A 1 90 ? 3.135 -17.356 -3.838 1.00 93.38 90 ARG A O 1
ATOM 701 N N . GLN A 1 91 ? 4.080 -17.470 -1.803 1.00 94.31 91 GLN A N 1
ATOM 702 C CA . GLN A 1 91 ? 5.395 -17.963 -2.244 1.00 94.31 91 GLN A CA 1
ATOM 703 C C . GLN A 1 91 ? 6.093 -17.047 -3.269 1.00 94.31 91 GLN A C 1
ATOM 705 O O . GLN A 1 91 ? 6.895 -17.503 -4.082 1.00 94.31 91 GLN A O 1
ATOM 710 N N . LEU A 1 92 ? 5.811 -15.741 -3.219 1.00 94.25 92 LEU A N 1
ATOM 711 C CA . LEU A 1 92 ? 6.477 -14.747 -4.062 1.00 94.25 92 LEU A CA 1
ATOM 712 C C . LEU A 1 92 ? 7.887 -14.414 -3.536 1.00 94.25 92 LEU A C 1
ATOM 714 O O . LEU A 1 92 ? 8.147 -14.555 -2.338 1.00 94.25 92 LEU A O 1
ATOM 718 N N . PRO A 1 93 ? 8.806 -13.926 -4.392 1.00 94.75 93 PRO A N 1
ATOM 719 C CA . PRO A 1 93 ? 10.145 -13.525 -3.965 1.00 94.75 93 PRO A CA 1
ATOM 720 C C . PRO A 1 93 ? 10.087 -12.240 -3.122 1.00 94.75 93 PRO A C 1
ATOM 722 O O . PRO A 1 93 ? 10.127 -11.129 -3.657 1.00 94.75 93 PRO A O 1
ATOM 725 N N . GLY A 1 94 ? 10.001 -12.384 -1.795 1.00 97.06 94 GLY A N 1
ATOM 726 C CA . GLY A 1 94 ? 9.823 -11.273 -0.852 1.00 97.06 94 GLY A CA 1
ATOM 727 C C . GLY A 1 94 ? 10.866 -10.162 -1.003 1.00 97.06 94 GLY A C 1
ATOM 728 O O . GLY A 1 94 ? 10.504 -8.991 -1.118 1.00 97.06 94 GLY A O 1
ATOM 729 N N . ASP A 1 95 ? 12.146 -10.523 -1.122 1.00 97.19 95 ASP A N 1
ATOM 730 C CA . ASP A 1 95 ? 13.241 -9.564 -1.338 1.00 97.19 95 ASP A CA 1
ATOM 731 C C . ASP A 1 95 ? 13.104 -8.803 -2.667 1.00 97.19 95 ASP A C 1
ATOM 733 O O . ASP A 1 95 ? 13.391 -7.602 -2.747 1.00 97.19 95 ASP A O 1
ATOM 737 N N . GLY A 1 96 ? 12.620 -9.484 -3.710 1.00 97.31 96 GLY A N 1
ATOM 738 C CA . GLY A 1 96 ? 12.336 -8.890 -5.016 1.00 97.31 96 GLY A CA 1
ATOM 739 C C . GLY A 1 96 ? 11.205 -7.864 -4.942 1.00 97.31 96 GLY A C 1
ATOM 740 O O . GLY A 1 96 ? 11.324 -6.764 -5.491 1.00 97.31 96 GLY A O 1
ATOM 741 N N . VAL A 1 97 ? 10.146 -8.171 -4.186 1.00 98.19 97 VAL A N 1
ATOM 742 C CA . VAL A 1 97 ? 9.043 -7.242 -3.888 1.00 98.19 97 VAL A CA 1
ATOM 743 C C . VAL A 1 97 ? 9.547 -6.015 -3.136 1.00 98.19 97 VAL A C 1
ATOM 745 O O . VAL A 1 97 ? 9.315 -4.887 -3.580 1.00 98.19 97 VAL A O 1
ATOM 748 N N . THR A 1 98 ? 10.270 -6.213 -2.032 1.00 98.56 98 THR A N 1
ATOM 749 C CA . THR A 1 98 ? 10.801 -5.116 -1.213 1.00 98.56 98 THR A CA 1
ATOM 750 C C . THR A 1 98 ? 11.708 -4.200 -2.033 1.00 98.56 98 THR A C 1
ATOM 752 O O . THR A 1 98 ? 11.529 -2.980 -2.025 1.00 98.56 98 THR A O 1
ATOM 755 N N . THR A 1 99 ? 12.635 -4.782 -2.798 1.00 98.00 99 THR A N 1
ATOM 756 C CA . THR A 1 99 ? 13.577 -4.036 -3.643 1.00 98.00 99 THR A CA 1
ATOM 757 C C . THR A 1 99 ? 12.852 -3.237 -4.723 1.00 98.00 99 THR A C 1
ATOM 759 O O . THR A 1 99 ? 13.164 -2.064 -4.946 1.00 98.00 99 THR A O 1
ATOM 762 N N . SER A 1 100 ? 11.856 -3.836 -5.378 1.00 97.94 100 SER A N 1
ATOM 763 C CA . SER A 1 100 ? 11.116 -3.188 -6.465 1.00 97.94 100 SER A CA 1
ATOM 764 C C . SER A 1 100 ? 10.266 -2.017 -5.970 1.00 97.94 100 SER A C 1
ATOM 766 O O . SER A 1 100 ? 10.270 -0.948 -6.588 1.00 97.94 100 SER A O 1
ATOM 768 N N . LEU A 1 101 ? 9.597 -2.179 -4.823 1.00 98.50 101 LEU A N 1
ATOM 769 C CA . LEU A 1 101 ? 8.857 -1.097 -4.167 1.00 98.50 101 LEU A CA 1
ATOM 770 C C . LEU A 1 101 ? 9.789 0.038 -3.739 1.00 98.50 101 LEU A C 1
ATOM 772 O O . LEU A 1 101 ? 9.522 1.202 -4.041 1.00 98.50 101 LEU A O 1
ATOM 776 N N . TRP A 1 102 ? 10.914 -0.290 -3.099 1.00 98.25 102 TRP A N 1
ATOM 777 C CA . TRP A 1 102 ? 11.886 0.709 -2.663 1.00 98.25 102 TRP A CA 1
ATOM 778 C C . TRP A 1 102 ? 12.460 1.505 -3.838 1.00 98.25 102 TRP A C 1
ATOM 780 O O . TRP A 1 102 ? 12.502 2.734 -3.799 1.00 98.25 102 TRP A O 1
ATOM 790 N N . ARG A 1 103 ? 12.832 0.821 -4.927 1.00 97.62 103 ARG A N 1
ATOM 791 C CA . ARG A 1 103 ? 13.331 1.468 -6.146 1.00 97.62 103 ARG A CA 1
ATOM 792 C C . ARG A 1 103 ? 12.304 2.432 -6.739 1.00 97.62 103 ARG A C 1
ATOM 794 O O . ARG A 1 103 ? 12.684 3.523 -7.165 1.00 97.62 103 ARG A O 1
ATOM 801 N N . ARG A 1 104 ? 11.018 2.060 -6.769 1.00 97.50 104 ARG A N 1
ATOM 802 C CA . ARG A 1 104 ? 9.955 2.962 -7.235 1.00 97.50 104 ARG A CA 1
ATOM 803 C C . ARG A 1 104 ? 9.820 4.178 -6.323 1.00 97.50 104 ARG A C 1
ATOM 805 O O . ARG A 1 104 ? 9.683 5.292 -6.826 1.00 97.50 104 ARG A O 1
ATOM 812 N N . GLU A 1 105 ? 9.846 3.966 -5.018 1.00 98.19 105 GLU A N 1
ATOM 813 C CA . GLU A 1 105 ? 9.664 5.018 -4.020 1.00 98.19 105 GLU A CA 1
ATOM 814 C C . GLU A 1 105 ? 10.802 6.050 -4.029 1.00 98.19 105 GLU A C 1
ATOM 816 O O . GLU A 1 105 ? 10.558 7.239 -3.836 1.00 98.19 105 GLU A O 1
ATOM 821 N N . LEU A 1 106 ? 12.036 5.612 -4.304 1.00 97.19 106 LEU A N 1
ATOM 822 C CA . LEU A 1 106 ? 13.204 6.492 -4.420 1.00 97.19 106 LEU A CA 1
ATOM 823 C C . LEU A 1 106 ? 13.106 7.483 -5.586 1.00 97.19 106 LEU A C 1
ATOM 825 O O . LEU A 1 106 ? 13.643 8.582 -5.485 1.00 97.19 106 LEU A O 1
ATOM 829 N N . ALA A 1 107 ? 12.444 7.113 -6.686 1.00 96.81 107 ALA A N 1
ATOM 830 C CA . ALA A 1 107 ? 12.298 8.001 -7.841 1.00 96.81 107 ALA A CA 1
ATOM 831 C C . ALA A 1 107 ? 11.403 9.208 -7.521 1.00 96.81 107 ALA A C 1
ATOM 833 O O . ALA A 1 107 ? 11.695 10.331 -7.923 1.00 96.81 107 ALA A O 1
ATOM 834 N N . ALA A 1 108 ? 10.308 8.960 -6.804 1.00 96.31 108 ALA A N 1
ATOM 835 C CA . ALA A 1 108 ? 9.412 9.967 -6.257 1.00 96.31 108 ALA A CA 1
ATOM 836 C C . ALA A 1 108 ? 8.478 9.296 -5.250 1.00 96.31 108 ALA A C 1
ATOM 838 O O . ALA A 1 108 ? 8.030 8.168 -5.486 1.00 96.31 108 ALA A O 1
ATOM 839 N N . SER A 1 109 ? 8.130 10.029 -4.189 1.00 97.81 109 SER A N 1
ATOM 840 C CA . SER A 1 109 ? 7.162 9.578 -3.190 1.00 97.81 109 SER A CA 1
ATOM 841 C C . SER A 1 109 ? 5.876 9.062 -3.839 1.00 97.81 109 SER A C 1
ATOM 843 O O . SER A 1 109 ? 5.370 9.668 -4.787 1.00 97.81 109 SER A O 1
ATOM 845 N N . THR A 1 110 ? 5.340 7.951 -3.334 1.00 98.06 110 THR A N 1
ATOM 846 C CA . THR A 1 110 ? 4.031 7.425 -3.765 1.00 98.06 110 THR A CA 1
ATOM 847 C C . THR A 1 110 ? 2.879 7.849 -2.853 1.00 98.06 110 THR A C 1
ATOM 849 O O . THR A 1 110 ? 1.740 7.415 -3.043 1.00 98.06 110 THR A O 1
ATOM 852 N N . ALA A 1 111 ? 3.146 8.717 -1.872 1.00 98.06 111 ALA A N 1
ATOM 853 C CA . ALA A 1 111 ? 2.087 9.373 -1.119 1.00 98.06 111 ALA A CA 1
ATOM 854 C C . ALA A 1 111 ? 1.314 10.362 -1.996 1.00 98.06 111 ALA A C 1
ATOM 856 O O . ALA A 1 111 ? 1.905 11.137 -2.748 1.00 98.06 111 ALA A O 1
ATOM 857 N N . ILE A 1 112 ? -0.011 10.348 -1.860 1.00 97.06 112 ILE A N 1
ATOM 858 C CA . ILE A 1 112 ? -0.921 11.203 -2.638 1.00 97.06 112 ILE A CA 1
ATOM 859 C C . ILE A 1 112 ? -1.532 12.339 -1.803 1.00 97.06 112 ILE A C 1
ATOM 861 O O . ILE A 1 112 ? -2.279 13.151 -2.338 1.00 97.06 112 ILE A O 1
ATOM 865 N N . GLY A 1 113 ? -1.192 12.407 -0.512 1.00 96.62 113 GLY A N 1
ATOM 866 C CA . GLY A 1 113 ? -1.770 13.338 0.460 1.00 96.62 113 GLY A CA 1
ATOM 867 C C . GLY A 1 113 ? -2.960 12.744 1.213 1.00 96.62 113 GLY A C 1
ATOM 868 O O . GLY A 1 113 ? -3.297 11.571 1.042 1.00 96.62 113 GLY A O 1
ATOM 869 N N . ASP A 1 114 ? -3.566 13.543 2.090 1.00 97.00 114 ASP A N 1
ATOM 870 C CA . ASP A 1 114 ? -4.719 13.176 2.923 1.00 97.00 114 ASP A CA 1
ATOM 871 C C . ASP A 1 114 ? -4.503 11.898 3.758 1.00 97.00 114 ASP A C 1
ATOM 873 O O . ASP A 1 114 ? -5.432 11.124 4.006 1.00 97.00 114 ASP A O 1
ATOM 877 N N . GLY A 1 115 ? -3.258 11.659 4.176 1.00 97.44 115 GLY A N 1
ATOM 878 C CA . GLY A 1 115 ? -2.875 10.482 4.951 1.00 97.44 115 GLY A CA 1
ATOM 879 C C . GLY A 1 115 ? -2.819 9.171 4.159 1.00 97.44 115 GLY A C 1
ATOM 880 O O . GLY A 1 115 ? -2.800 8.107 4.781 1.00 97.44 115 GLY A O 1
ATOM 881 N N . VAL A 1 116 ? -2.761 9.226 2.821 1.00 98.31 116 VAL A N 1
ATOM 882 C CA . VAL A 1 116 ? -2.755 8.048 1.939 1.00 98.31 116 VAL A CA 1
ATOM 883 C C . VAL A 1 116 ? -1.447 7.908 1.152 1.00 98.31 116 VAL A C 1
ATOM 885 O O . VAL A 1 116 ? -0.908 8.886 0.623 1.00 98.31 116 VAL A O 1
ATOM 888 N N . ALA A 1 117 ? -0.979 6.667 0.990 1.00 98.31 117 ALA A N 1
ATOM 889 C CA . ALA A 1 117 ? 0.028 6.310 -0.009 1.00 98.31 117 ALA A CA 1
ATOM 890 C C . ALA A 1 117 ? -0.381 5.119 -0.874 1.00 98.31 117 ALA A C 1
ATOM 892 O O . ALA A 1 117 ? -1.055 4.200 -0.408 1.00 98.31 117 ALA A O 1
ATOM 893 N N . LEU A 1 118 ? 0.095 5.127 -2.125 1.00 98.12 118 LEU A N 1
ATOM 894 C CA . LEU A 1 118 ? -0.127 4.062 -3.104 1.00 98.12 118 LEU A CA 1
ATOM 895 C C . LEU A 1 118 ? 1.194 3.464 -3.625 1.00 98.12 118 LEU A C 1
ATOM 897 O O . LEU A 1 118 ? 1.505 3.630 -4.813 1.00 98.12 118 LEU A O 1
ATOM 901 N N . PRO A 1 119 ? 2.013 2.801 -2.782 1.00 98.44 119 PRO A N 1
ATOM 902 C CA . PRO A 1 119 ? 3.227 2.145 -3.252 1.00 98.44 119 PRO A CA 1
ATOM 903 C C . PRO A 1 119 ? 2.903 1.116 -4.332 1.00 98.44 119 PRO A C 1
ATOM 905 O O . PRO A 1 119 ? 1.991 0.308 -4.193 1.00 98.44 119 PRO A O 1
ATOM 908 N N . HIS A 1 120 ? 3.650 1.128 -5.425 1.00 97.75 120 HIS A N 1
ATOM 909 C CA . HIS A 1 120 ? 3.403 0.218 -6.536 1.00 97.75 120 HIS A CA 1
ATOM 910 C C . HIS A 1 120 ? 4.706 -0.211 -7.182 1.00 97.75 120 HIS A C 1
ATOM 912 O O . HIS A 1 120 ? 5.691 0.521 -7.154 1.00 97.75 120 HIS A O 1
ATOM 918 N N . ALA A 1 121 ? 4.727 -1.395 -7.778 1.00 96.38 121 ALA A N 1
ATOM 919 C CA . ALA A 1 121 ? 5.896 -1.872 -8.499 1.00 96.38 121 ALA A CA 1
ATOM 920 C C . ALA A 1 121 ? 5.506 -2.839 -9.613 1.00 96.38 121 ALA A C 1
ATOM 922 O O . ALA A 1 121 ? 4.444 -3.460 -9.586 1.00 96.38 121 ALA A O 1
ATOM 923 N N . ARG A 1 122 ? 6.397 -2.945 -10.599 1.00 94.06 122 ARG A N 1
ATOM 924 C CA . ARG A 1 122 ? 6.315 -3.929 -11.677 1.00 94.06 122 ARG A CA 1
ATOM 925 C C . ARG A 1 122 ? 7.354 -5.004 -11.414 1.00 94.06 122 ARG A C 1
ATOM 927 O O . ARG A 1 122 ? 8.502 -4.653 -11.144 1.00 94.06 122 ARG A O 1
ATOM 934 N N . LEU A 1 123 ? 6.954 -6.263 -11.498 1.00 94.50 123 LEU A N 1
ATOM 935 C CA . LEU A 1 123 ? 7.823 -7.413 -11.264 1.00 94.50 123 LEU A CA 1
ATOM 936 C C . LEU A 1 123 ? 7.636 -8.419 -12.402 1.00 94.50 123 LEU A C 1
ATOM 938 O O . LEU A 1 123 ? 6.511 -8.643 -12.845 1.00 94.50 123 LEU A O 1
ATOM 942 N N . ALA A 1 124 ? 8.732 -8.984 -12.904 1.00 90.94 124 ALA A N 1
ATOM 943 C CA . ALA A 1 124 ? 8.686 -9.935 -14.017 1.00 90.94 124 ALA A CA 1
ATOM 944 C C . ALA A 1 124 ? 8.219 -11.326 -13.565 1.00 90.94 124 ALA A C 1
ATOM 946 O O . ALA A 1 124 ? 7.713 -12.098 -14.368 1.00 90.94 124 ALA A O 1
ATOM 947 N N . GLU A 1 125 ? 8.377 -11.623 -12.278 1.00 88.56 125 GLU A N 1
ATOM 948 C CA . GLU A 1 125 ? 8.088 -12.912 -11.653 1.00 88.56 125 GLU A CA 1
ATOM 949 C C . GLU A 1 125 ? 6.616 -13.060 -11.232 1.00 88.56 125 GLU A C 1
ATOM 951 O O . GLU A 1 125 ? 6.262 -14.042 -10.586 1.00 88.56 125 GLU A O 1
ATOM 956 N N . LEU A 1 126 ? 5.765 -12.069 -11.528 1.00 92.19 126 LEU A N 1
ATOM 957 C CA . LEU A 1 126 ? 4.347 -12.101 -11.176 1.00 92.19 126 LEU A CA 1
ATOM 958 C C . LEU A 1 126 ? 3.500 -12.604 -12.339 1.00 92.19 126 LEU A C 1
ATOM 960 O O . LEU A 1 126 ? 3.524 -12.027 -13.424 1.00 92.19 126 LEU A O 1
ATOM 964 N N . ASP A 1 127 ? 2.647 -13.582 -12.048 1.00 89.06 127 ASP A N 1
ATOM 965 C CA . ASP A 1 127 ? 1.638 -14.096 -12.982 1.00 89.06 127 ASP A CA 1
ATOM 966 C C . ASP A 1 127 ? 0.311 -13.315 -12.913 1.00 89.06 127 ASP A C 1
ATOM 968 O O . ASP A 1 127 ? -0.629 -13.577 -13.665 1.00 89.06 127 ASP A O 1
ATOM 972 N N . GLY A 1 128 ? 0.201 -12.347 -11.996 1.00 91.44 128 GLY A N 1
ATOM 973 C CA . GLY A 1 128 ? -1.020 -11.581 -11.780 1.00 91.44 128 GLY A CA 1
ATOM 974 C C . GLY A 1 128 ? -0.842 -10.337 -10.913 1.00 91.44 128 GLY A C 1
ATOM 975 O O . GLY A 1 128 ? 0.248 -10.006 -10.448 1.00 91.44 128 GLY A O 1
ATOM 976 N N . ILE A 1 129 ? -1.949 -9.618 -10.725 1.00 94.19 129 ILE A N 1
ATOM 977 C CA . ILE A 1 129 ? -2.007 -8.415 -9.891 1.00 94.19 129 ILE A CA 1
ATOM 978 C C . ILE A 1 129 ? -2.160 -8.822 -8.426 1.00 94.19 129 ILE A C 1
ATOM 980 O O . ILE A 1 129 ? -3.047 -9.608 -8.089 1.00 94.19 129 ILE A O 1
ATOM 984 N N . HIS A 1 130 ? -1.361 -8.211 -7.555 1.00 95.81 130 HIS A N 1
ATOM 985 C CA . HIS A 1 130 ? -1.473 -8.365 -6.107 1.00 95.81 130 HIS A CA 1
ATOM 986 C C . HIS A 1 130 ? -1.742 -7.008 -5.464 1.00 95.81 130 HIS A C 1
ATOM 988 O O . HIS A 1 130 ? -0.990 -6.053 -5.676 1.00 95.81 130 HIS A O 1
ATOM 994 N N . ALA A 1 131 ? -2.813 -6.927 -4.675 1.00 97.19 131 ALA A N 1
ATOM 995 C CA . ALA A 1 131 ? -3.151 -5.744 -3.901 1.00 97.19 131 ALA A CA 1
ATOM 996 C C . ALA A 1 131 ? -3.112 -6.064 -2.408 1.00 97.19 131 ALA A C 1
ATOM 998 O O . ALA A 1 131 ? -3.619 -7.098 -1.982 1.00 97.19 131 ALA A O 1
ATOM 999 N N . LEU A 1 132 ? -2.532 -5.160 -1.624 1.00 98.50 132 LEU A N 1
ATOM 1000 C CA . LEU A 1 132 ? -2.507 -5.258 -0.170 1.00 98.50 132 LEU A CA 1
ATOM 1001 C C . LEU A 1 132 ? -2.931 -3.932 0.420 1.00 98.50 132 LEU A C 1
ATOM 1003 O O . LEU A 1 132 ? -2.539 -2.874 -0.071 1.00 98.50 132 LEU A O 1
ATOM 1007 N N . TYR A 1 133 ? -3.675 -3.990 1.512 1.00 98.69 133 TYR A N 1
ATOM 1008 C CA . TYR A 1 133 ? -3.982 -2.815 2.303 1.00 98.69 133 TYR A CA 1
ATOM 1009 C C . TYR A 1 133 ? -3.288 -2.923 3.654 1.00 98.69 133 TYR A C 1
ATOM 1011 O O . TYR A 1 133 ? -3.387 -3.942 4.333 1.00 98.69 133 TYR A O 1
ATOM 1019 N N . LEU A 1 134 ? -2.599 -1.862 4.056 1.00 98.69 134 LEU A N 1
ATOM 1020 C CA . LEU A 1 134 ? -1.900 -1.790 5.325 1.00 98.69 134 LEU A CA 1
ATOM 1021 C C . LEU A 1 134 ? -2.297 -0.518 6.070 1.00 98.69 134 LEU A C 1
ATOM 1023 O O . LEU A 1 134 ? -2.325 0.577 5.505 1.00 98.69 134 LEU A O 1
ATOM 1027 N N . ARG A 1 135 ? -2.532 -0.669 7.373 1.00 98.38 135 ARG A N 1
ATOM 1028 C CA . ARG A 1 135 ? -2.655 0.439 8.322 1.00 98.38 135 ARG A CA 1
ATOM 1029 C C . ARG A 1 135 ? -1.615 0.269 9.432 1.00 98.38 135 ARG A C 1
ATOM 1031 O O . ARG A 1 135 ? -1.767 -0.652 10.243 1.00 98.38 135 ARG A O 1
ATOM 1038 N N . PRO A 1 136 ? -0.564 1.108 9.498 1.00 98.00 136 PRO A N 1
ATOM 1039 C CA . PRO A 1 136 ? 0.405 1.050 10.584 1.00 98.00 136 PRO A CA 1
ATOM 1040 C C . PRO A 1 136 ? -0.241 1.420 11.928 1.00 98.00 136 PRO A C 1
ATOM 1042 O O . PRO A 1 136 ? -1.278 2.081 11.969 1.00 98.00 136 PRO A O 1
ATOM 1045 N N . GLN A 1 137 ? 0.373 0.999 13.039 1.00 97.00 137 GLN A N 1
ATOM 1046 C CA . GLN A 1 137 ? -0.096 1.357 14.391 1.00 97.00 137 GLN A CA 1
ATOM 1047 C C . GLN A 1 137 ? -0.118 2.869 14.621 1.00 97.00 137 GLN A C 1
ATOM 1049 O O . GLN A 1 137 ? -1.034 3.387 15.257 1.00 97.00 137 GLN A O 1
ATOM 1054 N N . SER A 1 138 ? 0.880 3.557 14.072 1.00 96.38 138 SER A N 1
ATOM 1055 C CA . SER A 1 138 ? 1.017 5.006 14.131 1.00 96.38 138 SER A CA 1
ATOM 1056 C C . SER A 1 138 ? 1.193 5.555 12.718 1.00 96.38 138 SER A C 1
ATOM 1058 O O . SER A 1 138 ? 1.926 4.947 11.932 1.00 96.38 138 SER A O 1
ATOM 1060 N N . PRO A 1 139 ? 0.579 6.706 12.389 1.00 97.00 139 PRO A N 1
ATOM 1061 C CA . PRO A 1 139 ? 0.826 7.379 11.121 1.00 97.00 139 PRO A CA 1
ATOM 1062 C C . PRO A 1 139 ? 2.325 7.628 10.922 1.00 97.00 139 PRO A C 1
ATOM 1064 O O . PRO A 1 139 ? 3.021 8.042 11.851 1.00 97.00 139 PRO A O 1
ATOM 1067 N N . MET A 1 140 ? 2.828 7.379 9.716 1.00 96.62 140 MET A N 1
ATOM 1068 C CA . MET A 1 140 ? 4.264 7.389 9.429 1.00 96.62 140 MET A CA 1
ATOM 1069 C C . MET A 1 140 ? 4.644 8.458 8.405 1.00 96.62 140 MET A C 1
ATOM 1071 O O . MET A 1 140 ? 3.882 8.775 7.491 1.00 96.62 140 MET A O 1
ATOM 1075 N N . ALA A 1 141 ? 5.852 9.008 8.529 1.00 97.00 141 ALA A N 1
ATOM 1076 C CA . ALA A 1 141 ? 6.370 9.959 7.554 1.00 97.00 141 ALA A CA 1
ATOM 1077 C C . ALA A 1 141 ? 6.527 9.285 6.183 1.00 97.00 141 ALA A C 1
ATOM 1079 O O . ALA A 1 141 ? 7.213 8.268 6.052 1.00 97.00 141 ALA A O 1
ATOM 1080 N N . PHE A 1 142 ? 5.912 9.878 5.157 1.00 97.50 142 PHE A N 1
ATOM 1081 C CA . PHE A 1 142 ? 5.951 9.337 3.800 1.00 97.50 142 PHE A CA 1
ATOM 1082 C C . PHE A 1 142 ? 6.413 10.343 2.740 1.00 97.50 142 PHE A C 1
ATOM 1084 O O . PHE A 1 142 ? 6.375 10.027 1.560 1.00 97.50 142 PHE A O 1
ATOM 1091 N N . ALA A 1 143 ? 6.891 11.532 3.123 1.00 96.81 143 ALA A N 1
ATOM 1092 C CA . ALA A 1 143 ? 7.180 12.619 2.178 1.00 96.81 143 ALA A CA 1
ATOM 1093 C C . ALA A 1 143 ? 5.981 12.887 1.243 1.00 96.81 143 ALA A C 1
ATOM 1095 O O . ALA A 1 143 ? 6.113 12.889 0.019 1.00 96.81 143 ALA A O 1
ATOM 1096 N N . ALA A 1 144 ? 4.789 13.005 1.833 1.00 97.06 144 ALA A N 1
ATOM 1097 C CA . ALA A 1 144 ? 3.573 13.340 1.109 1.00 97.06 144 ALA A CA 1
ATOM 1098 C C . ALA A 1 144 ? 3.620 14.796 0.606 1.00 97.06 144 ALA A C 1
ATOM 1100 O O . ALA A 1 144 ? 4.235 15.633 1.274 1.00 97.06 144 ALA A O 1
ATOM 1101 N N . PRO A 1 145 ? 2.968 15.120 -0.526 1.00 96.38 145 PRO A N 1
ATOM 1102 C CA . PRO A 1 145 ? 2.931 16.483 -1.067 1.00 96.38 145 PRO A CA 1
ATOM 1103 C C . PRO A 1 145 ? 2.331 17.528 -0.116 1.00 96.38 145 PRO A C 1
ATOM 1105 O O . PRO A 1 145 ? 2.687 18.698 -0.185 1.00 96.38 145 PRO A O 1
ATOM 1108 N N . ASP A 1 146 ? 1.432 17.107 0.773 1.00 97.19 146 ASP A N 1
ATOM 1109 C CA . ASP A 1 146 ? 0.784 17.939 1.793 1.00 97.19 146 ASP A CA 1
ATOM 1110 C C . ASP A 1 146 ? 1.497 17.893 3.156 1.00 97.19 146 ASP A C 1
ATOM 1112 O O . ASP A 1 146 ? 1.003 18.444 4.139 1.00 97.19 146 ASP A O 1
ATOM 1116 N N . HIS A 1 147 ? 2.646 17.214 3.223 1.00 96.81 147 HIS A N 1
ATOM 1117 C CA . HIS A 1 147 ? 3.446 16.995 4.427 1.00 96.81 147 HIS A CA 1
ATOM 1118 C C . HIS A 1 147 ? 2.728 16.256 5.570 1.00 96.81 147 HIS A C 1
ATOM 1120 O O . HIS A 1 147 ? 3.264 16.190 6.680 1.00 96.81 147 HIS A O 1
ATOM 1126 N N . GLN A 1 148 ? 1.564 15.649 5.320 1.00 97.12 148 GLN A N 1
ATOM 1127 C CA . GLN A 1 148 ? 0.862 14.860 6.329 1.00 97.12 148 GLN A CA 1
ATOM 1128 C C . GLN A 1 148 ? 1.457 13.446 6.449 1.00 97.12 148 GLN A C 1
ATOM 1130 O O . GLN A 1 148 ? 1.926 12.868 5.460 1.00 97.12 148 GLN A O 1
ATOM 1135 N N . PRO A 1 149 ? 1.462 12.854 7.657 1.00 97.38 149 PRO A N 1
ATOM 1136 C CA . PRO A 1 149 ? 1.845 11.461 7.828 1.00 97.38 149 PRO A CA 1
ATOM 1137 C C . PRO A 1 149 ? 0.782 10.530 7.230 1.00 97.38 149 PRO A C 1
ATOM 1139 O O . PRO A 1 149 ? -0.411 10.827 7.244 1.00 97.38 149 PRO A O 1
ATOM 1142 N N . VAL A 1 150 ? 1.214 9.373 6.737 1.00 97.88 150 VAL A N 1
ATOM 1143 C CA . VAL A 1 150 ? 0.353 8.383 6.082 1.00 97.88 150 VAL A CA 1
ATOM 1144 C C . VAL A 1 150 ? -0.144 7.350 7.087 1.00 97.88 150 VAL A C 1
ATOM 1146 O O . VAL A 1 150 ? 0.639 6.812 7.869 1.00 97.88 150 VAL A O 1
ATOM 1149 N N . SER A 1 151 ? -1.446 7.069 7.039 1.00 97.06 151 SER A N 1
ATOM 1150 C CA . SER A 1 151 ? -2.142 6.072 7.865 1.00 97.06 151 SER A CA 1
ATOM 1151 C C . SER A 1 151 ? -2.780 4.962 7.034 1.00 97.06 151 SER A C 1
ATOM 1153 O O . SER A 1 151 ? -2.996 3.869 7.544 1.00 97.06 151 SER A O 1
ATOM 1155 N N . ASP A 1 152 ? -3.090 5.225 5.767 1.00 98.00 152 ASP A N 1
ATOM 1156 C CA . ASP A 1 152 ? -3.725 4.265 4.872 1.00 98.00 152 ASP A CA 1
ATOM 1157 C C . ASP A 1 152 ? -2.802 4.012 3.681 1.00 98.00 152 A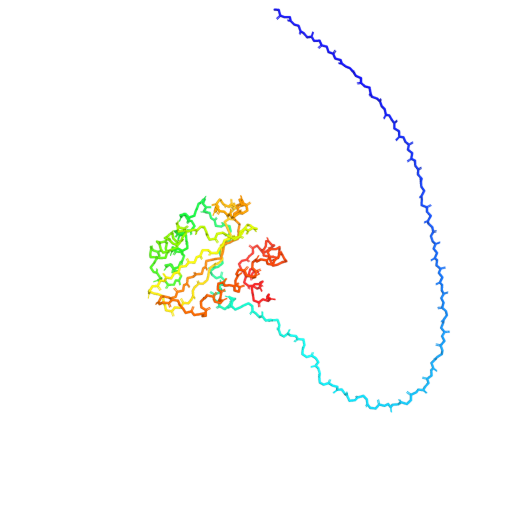SP A C 1
ATOM 1159 O O . ASP A 1 152 ? -2.424 4.929 2.950 1.00 98.00 152 ASP A O 1
ATOM 1163 N N . ILE A 1 153 ? -2.402 2.758 3.501 1.00 98.62 153 ILE A N 1
ATOM 1164 C CA . ILE A 1 153 ? -1.432 2.373 2.482 1.00 98.62 153 ILE A CA 1
ATOM 1165 C C . ILE A 1 153 ? -2.063 1.272 1.653 1.00 98.62 153 ILE A C 1
ATOM 1167 O O . ILE A 1 153 ? -2.413 0.224 2.190 1.00 98.62 153 ILE A O 1
ATOM 1171 N N . LEU A 1 154 ? -2.181 1.488 0.346 1.00 98.44 154 LEU A N 1
ATOM 1172 C CA . LEU A 1 154 ? -2.547 0.419 -0.570 1.00 98.44 154 LEU A CA 1
ATOM 1173 C C . LEU A 1 154 ? -1.384 0.124 -1.510 1.00 98.44 154 LEU A C 1
ATOM 1175 O O . LEU A 1 154 ? -1.001 0.960 -2.324 1.00 98.44 154 LEU A O 1
ATOM 1179 N N . VAL A 1 155 ? -0.843 -1.083 -1.398 1.00 98.56 155 VAL A N 1
ATOM 1180 C CA . VAL A 1 155 ? 0.208 -1.571 -2.282 1.00 98.56 155 VAL A CA 1
ATOM 1181 C C . VAL A 1 155 ? -0.411 -2.224 -3.509 1.00 98.56 155 VAL A C 1
ATOM 1183 O O . VAL A 1 155 ? -1.325 -3.034 -3.368 1.00 98.56 155 VAL A O 1
ATOM 1186 N N . LEU A 1 156 ? 0.113 -1.912 -4.695 1.00 97.56 156 LEU A N 1
ATOM 1187 C CA . LEU A 1 156 ? -0.283 -2.549 -5.951 1.00 97.56 156 LEU A CA 1
ATOM 1188 C C . LEU A 1 156 ? 0.938 -3.084 -6.708 1.00 97.56 156 LEU A C 1
ATOM 1190 O O . LEU A 1 156 ? 1.755 -2.319 -7.224 1.00 97.56 156 LEU A O 1
ATOM 1194 N N . LEU A 1 157 ? 1.053 -4.405 -6.800 1.00 97.12 157 LEU A N 1
ATOM 1195 C CA . LEU A 1 157 ? 2.083 -5.081 -7.583 1.00 97.12 157 LEU A CA 1
ATOM 1196 C C . LEU A 1 157 ? 1.468 -5.634 -8.860 1.00 97.12 157 LEU A C 1
ATOM 1198 O O . LEU A 1 157 ? 0.394 -6.237 -8.823 1.00 97.12 157 LEU A O 1
ATOM 1202 N N . VAL A 1 158 ? 2.146 -5.427 -9.984 1.00 95.31 158 VAL A N 1
ATOM 1203 C CA . VAL A 1 158 ? 1.663 -5.866 -11.296 1.00 95.31 158 VAL A CA 1
ATOM 1204 C C . VAL A 1 158 ? 2.769 -6.558 -12.096 1.00 95.31 158 VAL A C 1
ATOM 1206 O O . VAL A 1 158 ? 3.946 -6.227 -11.908 1.00 95.31 158 VAL A O 1
ATOM 1209 N N . PRO A 1 159 ? 2.419 -7.467 -13.020 1.00 93.88 159 PRO A N 1
ATOM 1210 C CA . PRO A 1 159 ? 3.382 -8.062 -13.938 1.00 93.88 159 PRO A CA 1
ATOM 1211 C C . PRO A 1 159 ? 4.087 -7.017 -14.813 1.00 93.88 159 PRO A C 1
ATOM 1213 O O . PRO A 1 159 ? 3.517 -5.977 -15.168 1.00 93.88 159 PRO A O 1
ATOM 1216 N N . ALA A 1 160 ? 5.339 -7.301 -15.172 1.00 89.50 160 ALA A N 1
ATOM 1217 C CA . ALA A 1 160 ? 6.075 -6.582 -16.205 1.00 89.50 160 ALA A CA 1
ATOM 1218 C C . ALA A 1 160 ? 5.972 -7.323 -17.561 1.00 89.50 160 ALA A C 1
ATOM 1220 O O . ALA A 1 160 ? 6.168 -8.534 -17.588 1.00 89.50 160 ALA A O 1
ATOM 1221 N N . PRO A 1 161 ? 5.748 -6.626 -18.693 1.00 86.00 161 PRO A N 1
ATOM 1222 C CA . PRO A 1 161 ? 5.469 -5.197 -18.803 1.00 86.00 161 PRO A CA 1
ATOM 1223 C C . PRO A 1 161 ? 4.071 -4.859 -18.272 1.00 86.00 161 PRO A C 1
ATOM 1225 O O . PRO A 1 161 ? 3.144 -5.653 -18.380 1.00 86.00 161 PRO A O 1
ATOM 1228 N N . ALA A 1 162 ? 3.911 -3.653 -17.721 1.00 79.94 162 ALA A N 1
ATOM 1229 C CA . ALA A 1 162 ? 2.580 -3.206 -17.338 1.00 79.94 162 ALA A CA 1
ATOM 1230 C C . ALA A 1 162 ? 1.790 -2.773 -18.573 1.00 79.94 162 ALA A C 1
ATOM 1232 O O . ALA A 1 162 ? 2.310 -2.018 -19.398 1.00 79.9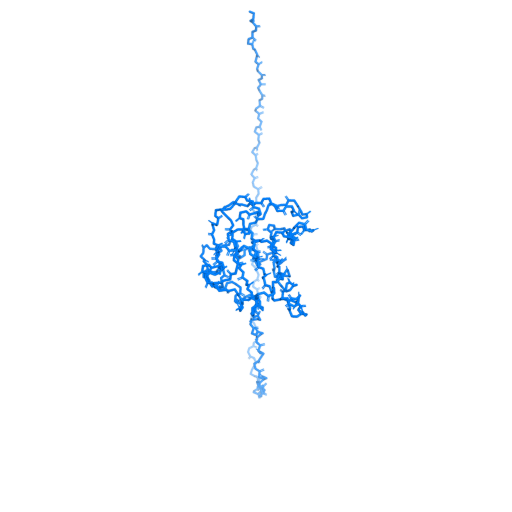4 162 ALA A O 1
ATOM 1233 N N . ASP A 1 163 ? 0.540 -3.211 -18.654 1.00 86.81 163 ASP A N 1
ATOM 1234 C CA . ASP A 1 163 ? -0.392 -2.821 -19.702 1.00 86.81 163 ASP A CA 1
ATOM 1235 C C . ASP A 1 163 ? -1.274 -1.632 -19.267 1.00 86.81 163 ASP A C 1
ATOM 1237 O O . ASP A 1 163 ? -1.126 -1.064 -18.176 1.00 86.81 163 ASP A O 1
ATOM 1241 N N . GLN A 1 164 ? -2.198 -1.233 -20.143 1.00 88.19 164 GLN A N 1
ATOM 1242 C CA . GLN A 1 164 ? -3.143 -0.154 -19.860 1.00 88.19 164 GLN A CA 1
ATOM 1243 C C . GLN A 1 164 ? -4.074 -0.492 -18.685 1.00 88.19 164 GLN A C 1
ATOM 1245 O O . GLN A 1 164 ? -4.391 0.387 -17.885 1.00 88.19 164 GLN A O 1
ATOM 1250 N N . GLN A 1 165 ? -4.461 -1.761 -18.531 1.00 87.31 165 GLN A N 1
ATOM 1251 C CA . GLN A 1 165 ? -5.343 -2.206 -17.453 1.00 87.31 165 GLN A CA 1
ATOM 1252 C C . GLN A 1 165 ? -4.716 -1.942 -16.078 1.00 87.31 165 GLN A C 1
ATOM 1254 O O . GLN A 1 165 ? -5.408 -1.524 -15.148 1.00 87.31 165 GLN A O 1
ATOM 1259 N N . HIS A 1 166 ? -3.403 -2.141 -15.944 1.00 90.19 166 HIS A N 1
ATOM 1260 C CA . HIS A 1 166 ? -2.673 -1.866 -14.706 1.00 90.19 166 HIS A CA 1
ATOM 1261 C C . HIS A 1 166 ? -2.674 -0.373 -14.348 1.00 90.19 166 HIS A C 1
ATOM 1263 O O . HIS A 1 166 ? -2.861 -0.010 -13.183 1.00 90.19 166 HIS A O 1
ATOM 1269 N N . LEU A 1 167 ? -2.484 0.501 -15.342 1.00 89.88 167 LEU A N 1
ATOM 1270 C CA . LEU A 1 167 ? -2.510 1.954 -15.143 1.00 89.88 167 LEU A CA 1
ATOM 1271 C C . LEU A 1 167 ? -3.914 2.448 -14.786 1.00 89.88 167 LEU A C 1
ATOM 1273 O O . LEU A 1 167 ? -4.061 3.271 -13.881 1.00 89.88 167 LEU A O 1
ATOM 1277 N N . ASP A 1 168 ? -4.937 1.904 -15.443 1.00 91.44 168 ASP A N 1
ATOM 1278 C CA . ASP A 1 168 ? -6.333 2.225 -15.156 1.00 91.44 168 ASP A CA 1
ATOM 1279 C C . ASP A 1 168 ? -6.711 1.818 -13.730 1.00 91.44 168 ASP A C 1
ATOM 1281 O O . ASP A 1 168 ? -7.358 2.591 -13.024 1.00 91.44 168 ASP A O 1
ATOM 1285 N N . LEU A 1 169 ? -6.254 0.648 -13.271 1.00 92.38 169 LEU A N 1
ATOM 1286 C CA . LEU A 1 169 ? -6.476 0.187 -11.902 1.00 92.38 169 LEU A CA 1
ATOM 1287 C C . LEU A 1 169 ? -5.806 1.102 -10.868 1.00 92.38 169 LEU A C 1
ATOM 1289 O O . LEU A 1 169 ? -6.423 1.436 -9.853 1.00 92.38 169 LEU A O 1
ATOM 1293 N N . LEU A 1 170 ? -4.567 1.536 -11.118 1.00 93.25 170 LEU A N 1
ATOM 1294 C CA . LEU A 1 170 ? -3.870 2.477 -10.240 1.00 93.25 170 LEU A CA 1
ATOM 1295 C C . LEU A 1 170 ? -4.590 3.836 -10.194 1.00 93.25 170 LEU A C 1
ATOM 1297 O O . LEU A 1 170 ? -4.754 4.416 -9.120 1.00 93.25 170 LEU A O 1
ATOM 1301 N N . ALA A 1 171 ? -5.069 4.327 -11.339 1.00 92.56 171 ALA A N 1
ATOM 1302 C CA . ALA A 1 171 ? -5.821 5.575 -11.420 1.00 92.56 171 ALA A CA 1
ATOM 1303 C C . ALA A 1 171 ? -7.194 5.481 -10.729 1.00 92.56 171 ALA A C 1
ATOM 1305 O O . ALA A 1 171 ? -7.572 6.393 -9.993 1.00 92.56 171 ALA A O 1
ATOM 1306 N N . ASP A 1 172 ? -7.927 4.380 -10.929 1.00 93.06 172 ASP A N 1
ATOM 1307 C CA . ASP A 1 172 ? -9.195 4.088 -10.244 1.00 93.06 172 ASP A CA 1
ATOM 1308 C C . ASP A 1 172 ? -8.991 4.047 -8.725 1.00 93.06 172 ASP A C 1
ATOM 1310 O O . ASP A 1 172 ? -9.754 4.649 -7.969 1.00 93.06 172 ASP A O 1
ATOM 1314 N N . THR A 1 173 ? -7.904 3.416 -8.284 1.00 94.44 173 THR A N 1
ATOM 1315 C CA . THR A 1 173 ? -7.508 3.364 -6.877 1.00 94.44 173 THR A CA 1
ATOM 1316 C C . THR A 1 173 ? -7.234 4.758 -6.312 1.00 94.44 173 THR A C 1
ATOM 1318 O O . THR A 1 173 ? -7.774 5.114 -5.265 1.00 94.44 173 THR A O 1
ATOM 1321 N N . ALA A 1 174 ? -6.436 5.578 -6.999 1.00 94.38 174 ALA A N 1
ATOM 1322 C CA . ALA A 1 174 ? -6.161 6.944 -6.561 1.00 94.38 174 ALA A CA 1
ATOM 1323 C C . ALA A 1 174 ? -7.447 7.769 -6.437 1.00 94.38 174 ALA A C 1
ATOM 1325 O O . ALA A 1 174 ? -7.662 8.412 -5.412 1.00 94.38 174 ALA A O 1
ATOM 1326 N N . ARG A 1 175 ? -8.350 7.674 -7.424 1.00 94.19 175 ARG A N 1
ATOM 1327 C CA . ARG A 1 175 ? -9.665 8.335 -7.388 1.00 94.19 175 ARG A CA 1
ATOM 1328 C C . ARG A 1 175 ? -10.515 7.891 -6.199 1.00 94.19 175 ARG A C 1
ATOM 1330 O O . ARG A 1 175 ? -11.132 8.738 -5.552 1.00 94.19 175 ARG A O 1
ATOM 1337 N N . LEU A 1 176 ? -10.539 6.591 -5.901 1.00 94.75 176 LEU A N 1
ATOM 1338 C CA . LEU A 1 176 ? -11.251 6.043 -4.747 1.00 94.75 176 LEU A CA 1
ATOM 1339 C C . LEU A 1 176 ? -10.737 6.663 -3.444 1.00 94.75 176 LEU A C 1
ATOM 1341 O O . LEU A 1 176 ? -11.521 7.186 -2.652 1.00 94.75 176 LEU A O 1
ATOM 1345 N N . PHE A 1 177 ? -9.417 6.682 -3.254 1.00 95.44 177 PHE A N 1
ATOM 1346 C CA . PHE A 1 177 ? -8.808 7.273 -2.067 1.00 95.44 177 PHE A CA 1
ATOM 1347 C C . PHE A 1 177 ? -8.940 8.794 -2.006 1.00 95.44 177 PHE A C 1
ATOM 1349 O O . PHE A 1 177 ? -9.000 9.336 -0.906 1.00 95.44 177 PHE A O 1
ATOM 1356 N N . SER A 1 178 ? -9.071 9.501 -3.131 1.00 92.75 178 SER A N 1
ATOM 1357 C CA . SER A 1 178 ? -9.383 10.936 -3.132 1.00 92.75 178 SER A CA 1
ATOM 1358 C C . SER A 1 178 ? -10.787 11.252 -2.601 1.00 92.75 178 SER A C 1
ATOM 1360 O O . SER A 1 178 ? -11.028 12.394 -2.213 1.00 92.75 178 SER A O 1
ATOM 1362 N N . ASN A 1 179 ? -11.700 10.276 -2.508 1.00 95.50 179 ASN A N 1
ATOM 1363 C CA . ASN A 1 179 ? -13.038 10.477 -1.951 1.00 95.50 179 ASN A CA 1
ATOM 1364 C C . ASN A 1 179 ? -13.002 10.581 -0.407 1.00 95.50 179 ASN A C 1
ATOM 1366 O O . ASN A 1 179 ? -12.756 9.578 0.272 1.00 95.50 179 ASN A O 1
ATOM 1370 N N . PRO A 1 180 ? -13.334 11.743 0.194 1.00 95.81 180 PRO A N 1
ATOM 1371 C CA . PRO A 1 180 ? -13.273 11.908 1.647 1.00 95.81 180 PRO A CA 1
ATOM 1372 C C . PRO A 1 180 ? -14.242 10.996 2.405 1.00 95.81 180 PRO A C 1
ATOM 1374 O O . PRO A 1 180 ? -13.938 10.573 3.519 1.00 95.81 180 PRO A O 1
ATOM 1377 N N . ARG A 1 181 ? -15.400 10.659 1.814 1.00 97.19 181 ARG A N 1
ATOM 1378 C CA . ARG A 1 181 ? -16.371 9.753 2.448 1.00 97.19 181 ARG A CA 1
ATOM 1379 C C . ARG A 1 181 ? -15.822 8.331 2.531 1.00 97.19 181 ARG A C 1
ATOM 1381 O O . ARG A 1 181 ? -16.022 7.683 3.554 1.00 97.19 181 ARG A O 1
ATOM 1388 N N . PHE A 1 182 ? -15.106 7.884 1.497 1.00 96.56 182 PHE A N 1
ATOM 1389 C CA . PHE A 1 182 ? -14.454 6.576 1.496 1.00 96.56 182 PHE A CA 1
ATOM 1390 C C . PHE A 1 182 ? -13.395 6.509 2.595 1.00 96.56 182 PHE A C 1
ATOM 1392 O O . PHE A 1 182 ? -13.459 5.628 3.447 1.00 96.56 18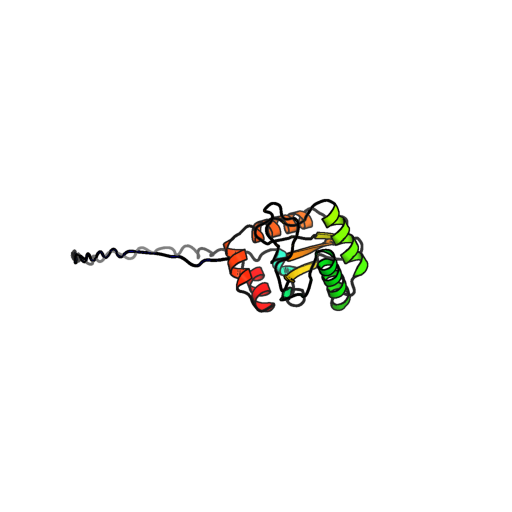2 PHE A O 1
ATOM 1399 N N . ARG A 1 183 ? -12.488 7.497 2.654 1.00 96.69 183 ARG A N 1
ATOM 1400 C CA . ARG A 1 183 ? -11.446 7.560 3.697 1.00 96.69 183 ARG A CA 1
ATOM 1401 C C . ARG A 1 183 ? -12.041 7.569 5.106 1.00 96.69 183 ARG A C 1
ATOM 1403 O O . ARG A 1 183 ? -11.606 6.814 5.970 1.00 96.69 183 ARG A O 1
ATOM 1410 N N . GLN A 1 184 ? -13.078 8.377 5.337 1.00 97.00 184 GLN A N 1
ATOM 1411 C CA . GLN A 1 184 ? -13.765 8.433 6.632 1.00 97.00 184 GLN A CA 1
ATOM 1412 C C . GLN A 1 184 ? -14.437 7.108 7.012 1.00 97.00 184 GLN A C 1
ATOM 1414 O O . GLN A 1 184 ? -14.417 6.738 8.186 1.00 97.00 184 GLN A O 1
ATOM 1419 N N . ALA A 1 185 ? -15.036 6.400 6.051 1.00 97.75 185 ALA A N 1
ATOM 1420 C CA . ALA A 1 185 ? -15.587 5.070 6.287 1.00 97.75 185 ALA A CA 1
ATOM 1421 C C . ALA A 1 185 ? -14.471 4.063 6.602 1.00 97.75 185 ALA A C 1
ATOM 1423 O O . ALA A 1 185 ? -14.563 3.336 7.591 1.00 97.75 185 ALA A O 1
ATOM 1424 N N . LEU A 1 186 ? -13.377 4.096 5.839 1.00 96.94 186 LEU A N 1
ATOM 1425 C CA . LEU A 1 186 ? -12.229 3.208 5.995 1.00 96.94 186 LEU A CA 1
ATOM 1426 C C . LEU A 1 186 ? -11.592 3.341 7.384 1.00 96.94 186 LEU A C 1
ATOM 1428 O O . LEU A 1 186 ? -11.319 2.332 8.034 1.00 96.94 186 LEU A O 1
ATOM 1432 N N . LEU A 1 187 ? -11.433 4.567 7.896 1.00 95.31 187 LEU A N 1
ATOM 1433 C CA . LEU A 1 187 ? -10.933 4.870 9.250 1.00 95.31 187 LEU A CA 1
ATOM 1434 C C . LEU A 1 187 ? -11.734 4.187 10.379 1.00 95.31 187 LEU A C 1
ATOM 1436 O O . LEU A 1 187 ? -11.199 3.908 11.463 1.00 95.31 187 LEU A O 1
ATOM 144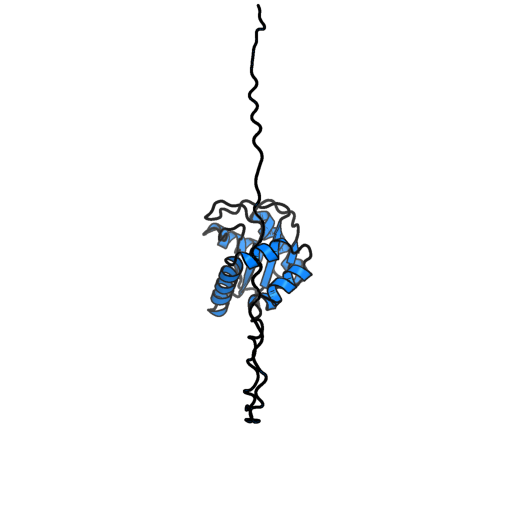0 N N . ARG A 1 188 ? -13.023 3.916 10.144 1.00 96.62 188 ARG A N 1
ATOM 1441 C CA . ARG A 1 188 ? -13.919 3.274 11.118 1.00 96.62 188 ARG A CA 1
ATOM 1442 C C . ARG A 1 188 ? -13.794 1.754 11.125 1.00 96.62 188 ARG A C 1
ATOM 1444 O O . ARG A 1 188 ? -14.110 1.159 12.150 1.00 96.62 188 ARG A O 1
ATOM 1451 N N . CYS A 1 189 ? -13.301 1.142 10.049 1.00 97.94 189 CYS A N 1
ATOM 1452 C CA . CYS A 1 189 ? -13.066 -0.299 9.995 1.00 97.94 189 CYS A CA 1
ATOM 1453 C C . CYS A 1 189 ? -11.933 -0.682 10.958 1.00 97.94 189 CYS A C 1
ATOM 1455 O O . CYS A 1 189 ? -10.834 -0.124 10.879 1.00 97.94 189 CYS A O 1
ATOM 1457 N N . LYS A 1 190 ? -12.214 -1.607 11.880 1.00 97.12 190 LYS A N 1
ATOM 1458 C CA . LYS A 1 190 ? -11.265 -2.139 12.875 1.00 97.12 190 LYS A CA 1
ATOM 1459 C C . LYS A 1 190 ? -10.865 -3.583 12.600 1.00 97.12 190 LYS A C 1
ATOM 1461 O O . LYS A 1 190 ? -9.816 -3.999 13.067 1.00 97.12 190 LYS A O 1
ATOM 1466 N N . GLU A 1 191 ? -11.636 -4.271 11.763 1.00 98.25 191 GLU A N 1
ATOM 1467 C CA . GLU A 1 191 ? -11.383 -5.644 11.337 1.00 98.25 191 GLU A CA 1
ATOM 1468 C C . GLU A 1 191 ? -11.108 -5.716 9.832 1.00 98.25 191 GLU A C 1
ATOM 1470 O O . GLU A 1 191 ? -11.687 -4.960 9.043 1.00 98.25 191 GLU A O 1
ATOM 1475 N N . ALA A 1 192 ? -10.273 -6.671 9.418 1.00 98.31 192 ALA A N 1
ATOM 1476 C CA . ALA A 1 192 ? -9.903 -6.852 8.014 1.00 98.31 192 ALA A CA 1
ATOM 1477 C C . ALA A 1 192 ? -11.126 -7.093 7.108 1.00 98.31 192 ALA A C 1
ATOM 1479 O O . ALA A 1 192 ? -11.250 -6.504 6.034 1.00 98.31 192 ALA A O 1
ATOM 1480 N N . VAL A 1 193 ? -12.095 -7.877 7.590 1.00 98.12 193 VAL A N 1
ATOM 1481 C CA . VAL A 1 193 ? -13.354 -8.156 6.880 1.00 98.12 193 VAL A CA 1
ATOM 1482 C C . VAL A 1 193 ? -14.163 -6.880 6.627 1.00 98.12 193 VAL A C 1
ATOM 1484 O O . VAL A 1 193 ? -14.738 -6.728 5.554 1.00 98.12 193 VAL A O 1
ATOM 1487 N N . GLN A 1 194 ? -14.177 -5.928 7.565 1.00 98.31 194 GLN A N 1
ATOM 1488 C CA . GLN A 1 194 ? -14.893 -4.658 7.389 1.00 98.31 194 GLN A CA 1
ATOM 1489 C C . GLN A 1 194 ? -14.238 -3.789 6.314 1.00 98.31 194 GLN A C 1
ATOM 1491 O O . GLN A 1 194 ? -14.927 -3.105 5.562 1.00 98.31 194 GLN A O 1
ATOM 1496 N N . VAL A 1 195 ? -12.904 -3.806 6.236 1.00 98.06 195 VAL A N 1
ATOM 1497 C CA . VAL A 1 195 ? -12.176 -3.130 5.157 1.00 98.06 195 VAL A CA 1
ATOM 1498 C C . VAL A 1 195 ? -12.519 -3.781 3.821 1.00 98.06 195 VAL A C 1
ATOM 1500 O O . VAL A 1 195 ? -12.931 -3.076 2.904 1.00 98.06 195 VAL A O 1
ATOM 1503 N N . LYS A 1 196 ? -12.436 -5.114 3.724 1.00 97.50 196 LYS A N 1
ATOM 1504 C CA . LYS A 1 196 ? -12.793 -5.857 2.508 1.00 97.50 196 LYS A CA 1
ATOM 1505 C C . LYS A 1 196 ? -14.207 -5.523 2.036 1.00 97.50 196 LYS A C 1
ATOM 1507 O O . LYS A 1 196 ? -14.389 -5.130 0.889 1.00 97.50 196 LYS A O 1
ATOM 1512 N N . GLN A 1 197 ? -15.181 -5.596 2.942 1.00 96.94 197 GLN A N 1
ATOM 1513 C CA . GLN A 1 197 ? -16.571 -5.242 2.663 1.00 96.94 197 GLN A CA 1
ATOM 1514 C C . GLN A 1 197 ? -16.706 -3.794 2.193 1.00 96.94 197 GLN A C 1
ATOM 1516 O O . GLN A 1 197 ? -17.454 -3.536 1.257 1.00 96.94 197 GLN A O 1
ATOM 1521 N N . LEU A 1 198 ? -15.985 -2.846 2.794 1.00 96.62 198 LEU A N 1
ATOM 1522 C CA . LEU A 1 198 ? -16.025 -1.462 2.332 1.00 96.62 198 LEU A CA 1
ATOM 1523 C C . LEU A 1 198 ? -15.525 -1.333 0.886 1.00 96.62 198 LEU A C 1
ATOM 1525 O O . LEU A 1 198 ? -16.164 -0.642 0.104 1.00 96.62 198 LEU A O 1
ATOM 1529 N N . PHE A 1 199 ? -14.430 -2.006 0.517 1.00 95.25 199 PHE A N 1
ATOM 1530 C CA . PHE A 1 199 ? -13.944 -2.018 -0.869 1.00 95.25 199 PHE A CA 1
ATOM 1531 C C . PHE A 1 199 ? -14.922 -2.702 -1.835 1.00 95.25 199 PHE A C 1
ATOM 1533 O O . PHE A 1 199 ? -15.051 -2.252 -2.969 1.00 95.25 199 PHE A O 1
ATOM 1540 N N . ASP A 1 200 ? -15.610 -3.763 -1.403 1.00 93.88 200 ASP A N 1
ATOM 1541 C CA . ASP A 1 200 ? -16.578 -4.486 -2.239 1.00 93.88 200 ASP A CA 1
ATOM 1542 C C . ASP A 1 200 ? -17.827 -3.664 -2.576 1.00 93.88 200 ASP A C 1
ATOM 1544 O O . ASP A 1 200 ? -18.392 -3.837 -3.652 1.00 93.88 200 ASP A O 1
ATOM 1548 N N . HIS A 1 201 ? -18.262 -2.775 -1.680 1.00 90.81 201 HIS A N 1
ATOM 1549 C CA . HIS A 1 201 ? -19.547 -2.072 -1.799 1.00 90.81 201 HIS A CA 1
ATOM 1550 C C . HIS A 1 201 ? -19.420 -0.577 -2.135 1.00 90.81 201 HIS A C 1
ATOM 1552 O O . HIS A 1 201 ? -20.415 0.150 -2.049 1.00 90.81 201 HIS A O 1
ATOM 1558 N N . TRP A 1 202 ? -18.218 -0.111 -2.483 1.00 88.62 202 TRP A N 1
ATOM 1559 C CA . TRP A 1 202 ? -17.954 1.278 -2.866 1.00 88.62 202 TRP A CA 1
ATOM 1560 C C . TRP A 1 202 ? -17.788 1.441 -4.371 1.00 88.62 202 TRP A C 1
ATOM 1562 O O . TRP A 1 202 ? -18.417 2.384 -4.906 1.00 88.62 202 TRP A O 1
#